Protein AF-0000000075089887 (afdb_homodimer)

Foldseek 3Di:
DPQDWDWFDAQVVLQKIKTKWKWAQWDPQVVVQVCVVVPVDQKAKWQLQQPQAVVLLRVLLNVLSVCVVVVNQPDDDSRLSSQCSSAPDNDSVCSCVHTGDDRDRIIMIMDIDHPVDDCCVVVVVPIRTDTDDSVCSNVNYHPVVNCVGVVPVPDDPVRVVVVVVVVCVVRVSGDDD/DPQDWDWFDAFVVLQKIKTKWKWAQWDPQVVVQVCVVVPVDQKAKWQLQQPQAVVLLRVLLNVLSVCVVVVNQPDDDSRLSSQCSSAPDNDSVCSCVHTGDDRDRIIMIMDIDHPVDDCCVVVVVVTRTDTDDSVCSNVNYHPVVNCVGVVPVPDDPVRVVVVVVVVCVVRVSGDDD

Radius of gyration: 21.96 Å; Cα contacts (8 Å, |Δi|>4): 614; chains: 2; bounding box: 39×71×42 Å

InterPro domains:
  IPR013926 CGI121/TPRKB [PF08617] (23-172)
  IPR013926 CGI121/TPRKB [PTHR15840] (9-174)
  IPR036504 CGI121/TPRKB superfamily [G3DSA:3.30.2380.10] (5-175)
  IPR036504 CGI121/TPRKB superfamily [SSF143870] (16-153)

Secondary structure (DSSP, 8-state):
-----EEEE--GGGT-EEEEEEEES-S-HHHHHHHHHTTSS-SEEE-GGG-S-HHHHHHHHHHHHHHHHTT--SSSSHHHHHHHHH-SSS-HHHHHHHHB-SS-S-EEEEEEE-SS---HHHHHTT--SEEE-GGGGGGT--HHHHHHHHTGGG--HHHHHHHHHHHHHHTTTT---/-----EEEE--GGGT-EEEEEEEES-S-HHHHHHHHHTTSS-SEEE-GGG-S-HHHHHHHHHHHHHHHHTT--SSSSHHHHHHHHH-SSS-HHHHHHHHB-SS-S-EEEEEEE-SS---HHHHHTT--SEEE-GGGGGGT--HHHHHHHHTGGG--HHHHHHHHHHHHHHTTTT---

Nearest PDB structures (foldseek):
  3enp-assembly2_A  TM=8.571E-01  e=1.282E-14  Homo sapiens
  7sza-assembly1_B  TM=8.693E-01  e=6.814E-14  Homo sapiens
  4xah-assembly1_A  TM=7.572E-01  e=7.863E-13  Saccharomyces cerevisiae S288C
  8k20-assembly1_C  TM=8.264E-01  e=2.992E-11  Arabidopsis thaliana
  4ww9-assembly1_B  TM=7.579E-01  e=8.053E-12  Saccharomyces cerevisiae S288C

Solvent-accessible surface area (backbone atoms only — not comparable to full-atom values): 19277 Å² total; per-residue (Å²): 130,83,77,70,57,52,72,46,60,38,44,71,94,65,58,34,34,41,38,39,41,33,34,38,69,35,74,48,35,55,60,52,47,50,34,34,76,70,59,74,40,86,44,32,58,32,40,38,38,72,38,86,46,73,62,58,53,50,53,18,39,38,53,18,53,52,25,54,75,68,73,62,57,88,52,94,43,60,44,55,25,24,34,35,36,66,28,56,61,88,47,60,68,60,20,39,61,69,33,31,61,61,81,50,37,46,37,30,41,38,35,77,30,41,95,88,42,73,64,59,70,70,53,57,73,69,56,53,50,43,73,45,62,62,85,54,44,61,80,50,34,35,66,68,58,38,32,70,69,66,58,60,85,75,63,48,71,68,57,47,51,49,24,37,50,43,24,49,28,74,42,35,78,55,46,87,130,129,84,78,69,56,52,73,47,60,37,44,72,93,65,59,34,32,42,38,37,41,34,35,38,69,34,75,48,35,56,60,53,49,49,35,34,76,70,58,74,40,85,45,31,55,32,40,41,37,73,38,85,46,73,62,58,54,50,54,17,41,38,54,19,54,51,24,53,74,67,74,61,58,89,52,94,42,58,43,56,24,24,34,35,36,67,27,59,62,88,48,60,68,60,19,41,60,70,33,30,61,62,79,50,37,45,37,32,41,38,35,75,29,41,97,87,42,77,64,58,70,69,52,57,73,69,56,52,51,43,73,45,60,61,84,53,44,62,79,49,34,34,67,69,58,37,30,68,68,66,58,61,86,74,63,48,70,69,58,47,51,48,24,37,51,44,23,48,27,73,40,36,78,54,46,86,130

Structure (mmCIF, N/CA/C/O backbone):
data_AF-0000000075089887-model_v1
#
loop_
_entity.id
_entity.type
_entity.pdbx_description
1 polymer 'EKC/KEOPS complex subunit Tprkb-like'
#
loop_
_atom_site.group_PDB
_atom_site.id
_atom_site.type_symbol
_atom_site.label_atom_id
_atom_site.label_alt_id
_atom_site.label_comp_id
_atom_site.label_asym_id
_atom_site.label_entity_id
_atom_site.label_seq_id
_atom_site.pdbx_PDB_ins_code
_atom_site.Cartn_x
_atom_site.Cartn_y
_atom_site.Cartn_z
_atom_site.occupancy
_atom_site.B_iso_or_equiv
_atom_site.auth_seq_id
_atom_site.auth_comp_id
_atom_site.auth_asym_id
_atom_site.auth_atom_id
_atom_site.pdbx_PDB_model_num
ATOM 1 N N . MET A 1 1 ? 7.938 -36.219 -0.203 1 48.53 1 MET A N 1
ATOM 2 C CA . MET A 1 1 ? 7.973 -35.25 0.867 1 48.53 1 MET A CA 1
ATOM 3 C C . MET A 1 1 ? 6.879 -34.188 0.679 1 48.53 1 MET A C 1
ATOM 5 O O . MET A 1 1 ? 6.605 -33.781 -0.446 1 48.53 1 MET A O 1
ATOM 9 N N . THR A 1 2 ? 5.914 -34.062 1.644 1 61.44 2 THR A N 1
ATOM 10 C CA . THR A 1 2 ? 4.758 -33.188 1.525 1 61.44 2 THR A CA 1
ATOM 11 C C . THR A 1 2 ? 5.191 -31.75 1.25 1 61.44 2 THR A C 1
ATOM 13 O O . THR A 1 2 ? 6.055 -31.219 1.944 1 61.44 2 THR A O 1
ATOM 16 N N . PRO A 1 3 ? 4.773 -31.172 0.12 1 74.81 3 PRO A N 1
ATOM 17 C CA . PRO A 1 3 ? 5.172 -29.797 -0.233 1 74.81 3 PRO A CA 1
ATOM 18 C C . PRO A 1 3 ? 4.828 -28.781 0.854 1 74.81 3 PRO A C 1
ATOM 20 O O . PRO A 1 3 ? 3.734 -28.828 1.425 1 74.81 3 PRO A O 1
ATOM 23 N N . GLU A 1 4 ? 5.812 -28.125 1.491 1 89.19 4 GLU A N 1
ATOM 24 C CA . GLU A 1 4 ? 5.531 -27.109 2.5 1 89.19 4 GLU A CA 1
ATOM 25 C C . GLU A 1 4 ? 5.324 -25.734 1.858 1 89.19 4 GLU A C 1
ATOM 27 O O . GLU A 1 4 ? 6.219 -25.219 1.195 1 89.19 4 GLU A O 1
ATOM 32 N N . PRO A 1 5 ? 4.109 -25.203 1.968 1 96.19 5 PRO A N 1
ATOM 33 C CA . PRO A 1 5 ? 3.818 -23.922 1.351 1 96.19 5 PRO A CA 1
ATOM 34 C C . PRO A 1 5 ? 4.305 -22.734 2.193 1 96.19 5 PRO A C 1
ATOM 36 O O . PRO A 1 5 ? 4.602 -22.906 3.379 1 96.19 5 PRO A O 1
ATOM 39 N N . TYR A 1 6 ? 4.652 -21.625 1.568 1 97.31 6 TYR A N 1
ATOM 40 C CA . TYR A 1 6 ? 4.633 -20.344 2.26 1 97.31 6 TYR A CA 1
ATOM 41 C C . TYR A 1 6 ? 3.219 -19.984 2.705 1 97.31 6 TYR A C 1
ATOM 43 O O . TYR A 1 6 ? 2.277 -20.031 1.909 1 97.31 6 TYR A O 1
ATOM 51 N N . ILE A 1 7 ? 3.049 -19.703 3.998 1 97.5 7 ILE A N 1
ATOM 52 C CA . ILE A 1 7 ? 1.724 -19.422 4.551 1 97.5 7 ILE A CA 1
ATOM 53 C C . ILE A 1 7 ? 1.699 -18.047 5.188 1 97.5 7 ILE A C 1
ATOM 55 O O . ILE A 1 7 ? 2.592 -17.688 5.965 1 97.5 7 ILE A O 1
ATOM 59 N N . VAL A 1 8 ? 0.688 -17.281 4.816 1 96.94 8 VAL A N 1
ATOM 60 C CA . VAL A 1 8 ? 0.525 -15.969 5.441 1 96.94 8 VAL A CA 1
ATOM 61 C C . VAL A 1 8 ? -0.958 -15.688 5.664 1 96.94 8 VAL A C 1
ATOM 63 O O . VAL A 1 8 ? -1.79 -15.984 4.801 1 96.94 8 VAL A O 1
ATOM 66 N N . GLU A 1 9 ? -1.3 -15.188 6.863 1 97.06 9 GLU A N 1
ATOM 67 C CA . GLU A 1 9 ? -2.646 -14.688 7.125 1 97.06 9 GLU A CA 1
ATOM 68 C C . GLU A 1 9 ? -2.85 -13.305 6.523 1 97.06 9 GLU A C 1
ATOM 70 O O . GLU A 1 9 ? -2.027 -12.406 6.723 1 97.06 9 GLU A O 1
ATOM 75 N N . LEU A 1 10 ? -3.896 -13.188 5.75 1 97.31 10 LEU A N 1
ATOM 76 C CA . LEU A 1 10 ? -4.195 -11.898 5.141 1 97.31 10 LEU A CA 1
ATOM 77 C C . LEU A 1 10 ? -5.004 -11.023 6.094 1 97.31 10 LEU A C 1
ATOM 79 O O . LEU A 1 10 ? -5.035 -11.281 7.301 1 97.31 10 LEU A O 1
ATOM 83 N N . ASP A 1 11 ? -5.453 -9.875 5.68 1 95.75 11 ASP A N 1
ATOM 84 C CA . ASP A 1 11 ? -6.227 -8.984 6.531 1 95.75 11 ASP A CA 1
ATOM 85 C C . ASP A 1 11 ? -7.301 -9.75 7.301 1 95.75 11 ASP A C 1
ATOM 87 O O . ASP A 1 11 ? -8.078 -10.5 6.707 1 95.75 11 ASP A O 1
ATOM 91 N N . PRO A 1 12 ? -7.352 -9.547 8.586 1 93.19 12 PRO A N 1
ATOM 92 C CA . PRO A 1 12 ? -8.266 -10.32 9.43 1 93.19 12 PRO A CA 1
ATOM 93 C C . PRO A 1 12 ? -9.727 -10.172 9 1 93.19 12 PRO A C 1
ATOM 95 O O . PRO A 1 12 ? -10.523 -11.094 9.195 1 93.19 12 PRO A O 1
ATOM 98 N N . ASP A 1 13 ? -10.086 -9.062 8.43 1 92.19 13 ASP A N 1
ATOM 99 C CA . ASP A 1 13 ? -11.461 -8.828 8 1 92.19 13 ASP A CA 1
ATOM 100 C C . ASP A 1 13 ? -11.898 -9.844 6.949 1 92.19 13 ASP A C 1
ATOM 102 O O . ASP A 1 13 ? -13.094 -10.062 6.746 1 92.19 13 ASP A O 1
ATOM 106 N N . THR A 1 14 ? -10.906 -10.461 6.293 1 95.81 14 THR A N 1
ATOM 107 C CA . THR A 1 14 ? -11.234 -11.336 5.176 1 95.81 14 THR A CA 1
ATOM 108 C C . THR A 1 14 ? -11.266 -12.797 5.621 1 95.81 14 THR A C 1
ATOM 110 O O . THR A 1 14 ? -11.781 -13.656 4.91 1 95.81 14 THR A O 1
ATOM 113 N N . LYS A 1 15 ? -10.656 -13.148 6.797 1 96.38 15 LYS A N 1
ATOM 114 C CA . LYS A 1 15 ? -10.547 -14.516 7.312 1 96.38 15 LYS A CA 1
ATOM 115 C C . LYS A 1 15 ? -9.961 -15.453 6.258 1 96.38 15 LYS A C 1
ATOM 117 O O . LYS A 1 15 ? -10.461 -16.562 6.062 1 96.38 15 LYS A O 1
ATOM 122 N N . THR A 1 16 ? -9.023 -14.961 5.547 1 97.75 16 THR A N 1
ATOM 123 C CA . THR A 1 16 ? -8.422 -15.695 4.441 1 97.75 16 THR A CA 1
ATOM 124 C C . THR A 1 16 ? -6.934 -15.922 4.684 1 97.75 16 THR A C 1
ATOM 126 O O . THR A 1 16 ? -6.234 -15.023 5.156 1 97.75 16 THR A O 1
ATOM 129 N N . THR A 1 17 ? -6.473 -17.078 4.414 1 98.12 17 THR A N 1
ATOM 130 C CA . THR A 1 17 ? -5.059 -17.438 4.453 1 98.12 17 THR A CA 1
ATOM 131 C C . THR A 1 17 ? -4.531 -17.703 3.049 1 98.12 17 THR A C 1
ATOM 133 O O . THR A 1 17 ? -5.203 -18.359 2.24 1 98.12 17 THR A O 1
ATOM 136 N N . LEU A 1 18 ? -3.336 -17.219 2.756 1 98.25 18 LEU A N 1
ATOM 137 C CA . LEU A 1 18 ? -2.688 -17.469 1.473 1 98.25 18 LEU A CA 1
ATOM 138 C C . LEU A 1 18 ? -1.662 -18.594 1.589 1 98.25 18 LEU A C 1
ATOM 140 O O . LEU A 1 18 ? -0.848 -18.609 2.514 1 98.25 18 LEU A O 1
ATOM 144 N N . LYS A 1 19 ? -1.763 -19.516 0.723 1 98.38 19 LYS A N 1
ATOM 145 C CA . LYS A 1 19 ? -0.738 -20.531 0.547 1 98.38 19 LYS A CA 1
ATOM 146 C C . LYS A 1 19 ? -0.076 -20.422 -0.823 1 98.38 19 LYS A C 1
ATOM 148 O O . LYS A 1 19 ? -0.76 -20.328 -1.843 1 98.38 19 LYS A O 1
ATOM 153 N N . ILE A 1 20 ? 1.242 -20.453 -0.855 1 98.62 20 ILE A N 1
ATOM 154 C CA . ILE A 1 20 ? 1.978 -20.375 -2.111 1 98.62 20 ILE A CA 1
ATOM 155 C C . ILE A 1 20 ? 2.883 -21.594 -2.256 1 98.62 20 ILE A C 1
ATOM 157 O O . ILE A 1 20 ? 3.629 -21.938 -1.333 1 98.62 20 ILE A O 1
ATOM 161 N N . TYR A 1 21 ? 2.801 -22.219 -3.365 1 98.5 21 TYR A N 1
ATOM 162 C CA . TYR A 1 21 ? 3.67 -23.344 -3.717 1 98.5 21 TYR A CA 1
ATOM 163 C C . TYR A 1 21 ? 4.523 -23 -4.934 1 98.5 21 TYR A C 1
ATOM 165 O O . TYR A 1 21 ? 4.043 -22.391 -5.891 1 98.5 21 TYR A O 1
ATOM 173 N N . LEU A 1 22 ? 5.805 -23.438 -4.848 1 98.38 22 LEU A N 1
ATOM 174 C CA . LEU A 1 22 ? 6.715 -23.281 -5.98 1 98.38 22 LEU A CA 1
ATOM 175 C C . LEU A 1 22 ? 6.941 -24.625 -6.676 1 98.38 22 LEU A C 1
ATOM 177 O O . LEU A 1 22 ? 7.238 -25.625 -6.02 1 98.38 22 LEU A O 1
ATOM 181 N N . PHE A 1 23 ? 6.738 -24.656 -8.023 1 97.94 23 PHE A N 1
ATOM 182 C CA . PHE A 1 23 ? 6.965 -25.859 -8.82 1 97.94 23 PHE A CA 1
ATOM 183 C C . PHE A 1 23 ? 8.016 -25.594 -9.891 1 97.94 23 PHE A C 1
ATOM 185 O O . PHE A 1 23 ? 8.023 -24.531 -10.523 1 97.94 23 PHE A O 1
ATOM 192 N N . GLU A 1 24 ? 8.836 -26.578 -10.102 1 97.38 24 GLU A N 1
ATOM 193 C CA . GLU A 1 24 ? 9.812 -26.562 -11.18 1 97.38 24 GLU A CA 1
ATOM 194 C C . GLU A 1 24 ? 9.609 -27.734 -12.133 1 97.38 24 GLU A C 1
ATOM 196 O O . GLU A 1 24 ? 8.977 -28.734 -11.766 1 97.38 24 GLU A O 1
ATOM 201 N N . ASN A 1 25 ? 10.039 -27.562 -13.383 1 97.62 25 ASN A N 1
ATOM 202 C CA . ASN A 1 25 ? 9.977 -28.609 -14.398 1 97.62 25 ASN A CA 1
ATOM 203 C C . ASN A 1 25 ? 8.547 -29.094 -14.617 1 97.62 25 ASN A C 1
ATOM 205 O O . ASN A 1 25 ? 8.297 -30.297 -14.656 1 97.62 25 ASN A O 1
ATOM 209 N N . VAL A 1 26 ? 7.68 -28.188 -14.656 1 98.25 26 VAL A N 1
ATOM 210 C CA . VAL A 1 26 ? 6.273 -28.516 -14.883 1 98.25 26 VAL A CA 1
ATOM 211 C C . VAL A 1 26 ? 6.062 -28.938 -16.328 1 98.25 26 VAL A C 1
ATOM 213 O O . VAL A 1 26 ? 6.551 -28.266 -17.25 1 98.25 26 VAL A O 1
ATOM 216 N N . ARG A 1 27 ? 5.312 -29.938 -16.562 1 98.06 27 ARG A N 1
ATOM 217 C CA . ARG A 1 27 ? 5.164 -30.516 -17.891 1 98.06 27 ARG A CA 1
ATOM 218 C C . ARG A 1 27 ? 3.746 -30.328 -18.422 1 98.06 27 ARG A C 1
ATOM 220 O O . ARG A 1 27 ? 3.477 -30.578 -19.609 1 98.06 27 ARG A O 1
ATOM 227 N N . ASN A 1 28 ? 2.836 -29.938 -17.609 1 97.88 28 ASN A N 1
ATOM 228 C CA . ASN A 1 28 ? 1.455 -29.766 -18.062 1 97.88 28 ASN A CA 1
ATOM 229 C C . ASN A 1 28 ? 0.946 -28.359 -17.812 1 97.88 28 ASN A C 1
ATOM 231 O O . ASN A 1 28 ? -0.185 -28.172 -17.359 1 97.88 28 ASN A O 1
ATOM 235 N N . ALA A 1 29 ? 1.711 -27.328 -18.125 1 97.56 29 ALA A N 1
ATOM 236 C CA . ALA A 1 29 ? 1.405 -25.906 -17.906 1 97.56 29 ALA A CA 1
ATOM 237 C C . ALA A 1 29 ? 0.137 -25.5 -18.641 1 97.56 29 ALA A C 1
ATOM 239 O O . ALA A 1 29 ? -0.685 -24.75 -18.109 1 97.56 29 ALA A O 1
ATOM 240 N N . GLU A 1 30 ? -0.059 -25.953 -19.812 1 96.88 30 GLU A N 1
ATOM 241 C CA . GLU A 1 30 ? -1.229 -25.578 -20.609 1 96.88 30 GLU A CA 1
ATOM 242 C C . GLU A 1 30 ? -2.516 -26.078 -19.953 1 96.88 30 GLU A C 1
ATOM 244 O O . GLU A 1 30 ? -3.52 -25.359 -19.922 1 96.88 30 GLU A O 1
ATOM 249 N N . VAL A 1 31 ? -2.457 -27.281 -19.5 1 97.38 31 VAL A N 1
ATOM 250 C CA . VAL A 1 31 ? -3.609 -27.859 -18.797 1 97.38 31 VAL A CA 1
ATOM 251 C C . VAL A 1 31 ? -3.918 -27.031 -17.547 1 97.38 31 VAL A C 1
ATOM 253 O O . VAL A 1 31 ? -5.078 -26.688 -17.297 1 97.38 31 VAL A O 1
ATOM 256 N N . ILE A 1 32 ? -2.912 -26.688 -16.812 1 98.12 32 ILE A N 1
ATOM 257 C CA . ILE A 1 32 ? -3.043 -25.875 -15.602 1 98.12 32 ILE A CA 1
ATOM 258 C C . ILE A 1 32 ? -3.697 -24.547 -15.945 1 98.12 32 ILE A C 1
ATOM 260 O O . ILE A 1 32 ? -4.715 -24.172 -15.352 1 98.12 32 ILE A O 1
ATOM 264 N N . ARG A 1 33 ? -3.109 -23.875 -16.891 1 97.75 33 ARG A N 1
ATOM 265 C CA . ARG A 1 33 ? -3.598 -22.578 -17.328 1 97.75 33 ARG A CA 1
ATOM 266 C C . ARG A 1 33 ? -5.062 -22.641 -17.734 1 97.75 33 ARG A C 1
ATOM 268 O O . ARG A 1 33 ? -5.879 -21.828 -17.312 1 97.75 33 ARG A O 1
ATOM 275 N N . ASN A 1 34 ? -5.457 -23.625 -18.484 1 97.25 34 ASN A N 1
ATOM 276 C CA . ASN A 1 34 ? -6.82 -23.766 -19 1 97.25 34 ASN A CA 1
ATOM 277 C C . ASN A 1 34 ? -7.809 -24.047 -17.859 1 97.25 34 ASN A C 1
ATOM 279 O O . ASN A 1 34 ? -8.914 -23.5 -17.859 1 97.25 34 ASN A O 1
ATOM 283 N N . ASN A 1 35 ? -7.414 -24.859 -16.969 1 97.94 35 ASN A N 1
ATOM 284 C CA . ASN A 1 35 ? -8.281 -25.156 -15.836 1 97.94 35 ASN A CA 1
ATOM 285 C C . ASN A 1 35 ? -8.562 -23.922 -15 1 97.94 35 ASN A C 1
ATOM 287 O O . ASN A 1 35 ? -9.68 -23.734 -14.5 1 97.94 35 ASN A O 1
ATOM 291 N N . ILE A 1 36 ? -7.59 -23.047 -14.898 1 97.75 36 ILE A N 1
ATOM 292 C CA . ILE A 1 36 ? -7.738 -21.844 -14.102 1 97.75 36 ILE A CA 1
ATOM 293 C C . ILE A 1 36 ? -8.625 -20.844 -14.844 1 97.75 36 ILE A C 1
ATOM 295 O O . ILE A 1 36 ? -9.57 -20.297 -14.266 1 97.75 36 ILE A O 1
ATOM 299 N N . ILE A 1 37 ? -8.32 -20.625 -16.078 1 96.5 37 ILE A N 1
ATOM 300 C CA . ILE A 1 37 ? -9.016 -19.641 -16.891 1 96.5 37 ILE A CA 1
ATOM 301 C C . ILE A 1 37 ? -10.492 -20.016 -17.016 1 96.5 37 ILE A C 1
ATOM 303 O O . ILE A 1 37 ? -11.367 -19.156 -17.016 1 96.5 37 ILE A O 1
ATOM 307 N N . GLN A 1 38 ? -10.766 -21.297 -17.031 1 96.75 38 GLN A N 1
ATOM 308 C CA . GLN A 1 38 ? -12.133 -21.797 -17.188 1 96.75 38 GLN A CA 1
ATOM 309 C C . GLN A 1 38 ? -12.852 -21.859 -15.844 1 96.75 38 GLN A C 1
ATOM 311 O O . GLN A 1 38 ? -14.039 -22.188 -15.789 1 96.75 38 GLN A O 1
ATOM 316 N N . GLY A 1 39 ? -12.133 -21.672 -14.844 1 96.31 39 GLY A N 1
ATOM 317 C CA . GLY A 1 39 ? -12.75 -21.609 -13.531 1 96.31 39 GLY A CA 1
ATOM 318 C C . GLY A 1 39 ? -12.867 -22.969 -12.859 1 96.31 39 GLY A C 1
ATOM 319 O O . GLY A 1 39 ? -13.508 -23.109 -11.82 1 96.31 39 GLY A O 1
ATOM 320 N N . VAL A 1 40 ? -12.273 -23.953 -13.43 1 97.06 40 VAL A N 1
ATOM 321 C CA . VAL A 1 40 ? -12.273 -25.297 -12.859 1 97.06 40 VAL A CA 1
ATOM 322 C C . VAL A 1 40 ? -11.422 -25.312 -11.586 1 97.06 40 VAL A C 1
ATOM 324 O O . VAL A 1 40 ? -11.82 -25.891 -10.57 1 97.06 40 VAL A O 1
ATOM 327 N N . TRP A 1 41 ? -10.297 -24.734 -11.656 1 97.88 41 TRP A N 1
ATOM 328 C CA . TRP A 1 41 ? -9.406 -24.609 -10.5 1 97.88 41 TRP A CA 1
ATOM 329 C C . TRP A 1 41 ? -9.516 -23.219 -9.875 1 97.88 41 TRP A C 1
ATOM 331 O O . T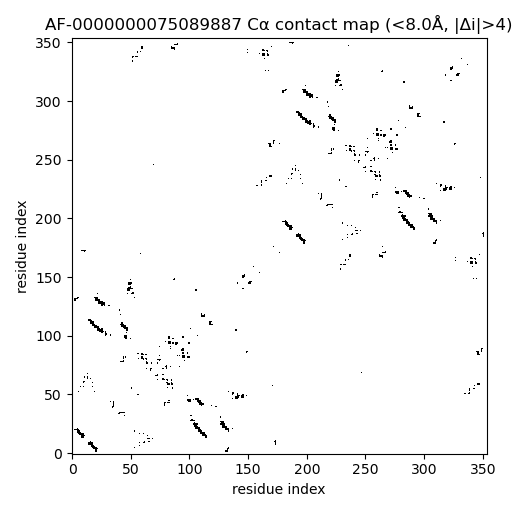RP A 1 41 ? -9.43 -22.203 -10.578 1 97.88 41 TRP A O 1
ATOM 341 N N . LYS A 1 42 ? -9.688 -23.234 -8.602 1 97.19 42 LYS A N 1
ATOM 342 C CA . LYS A 1 42 ? -9.766 -21.984 -7.832 1 97.19 42 LYS A CA 1
ATOM 343 C C . LYS A 1 42 ? -8.406 -21.625 -7.234 1 97.19 42 LYS A C 1
ATOM 345 O O . LYS A 1 42 ? -8.172 -21.828 -6.043 1 97.19 42 LYS A O 1
ATOM 350 N N . CYS A 1 43 ? -7.574 -21.125 -8.078 1 98.38 43 CYS A N 1
ATOM 351 C CA . CYS A 1 43 ? -6.242 -20.672 -7.695 1 98.38 43 CYS A CA 1
ATOM 352 C C . CYS A 1 43 ? -5.637 -19.781 -8.766 1 98.38 43 CYS A C 1
ATOM 354 O O . CYS A 1 43 ? -6.25 -19.547 -9.812 1 98.38 43 CYS A O 1
ATOM 356 N N . SER A 1 44 ? -4.516 -19.172 -8.453 1 98.5 44 SER A N 1
ATOM 357 C CA . SER A 1 44 ? -3.744 -18.391 -9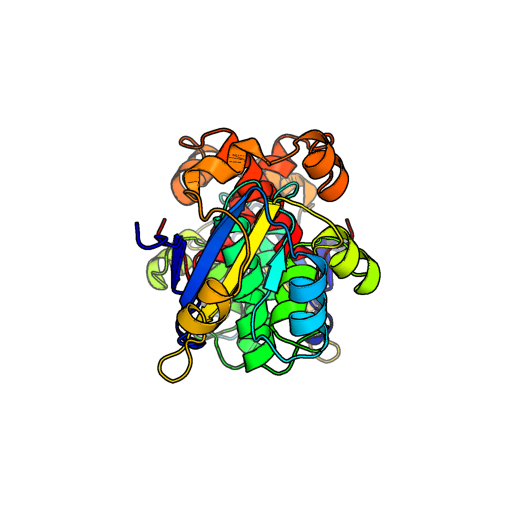.422 1 98.5 44 SER A CA 1
ATOM 358 C C . SER A 1 44 ? -2.422 -19.078 -9.75 1 98.5 44 SER A C 1
ATOM 360 O O . SER A 1 44 ? -1.817 -19.719 -8.891 1 98.5 44 SER A O 1
ATOM 362 N N . ALA A 1 45 ? -2.012 -19.016 -10.945 1 98.62 45 ALA A N 1
ATOM 363 C CA . ALA A 1 45 ? -0.67 -19.422 -11.367 1 98.62 45 ALA A CA 1
ATOM 364 C C . ALA A 1 45 ? 0.129 -18.203 -11.852 1 98.62 45 ALA A C 1
ATOM 366 O O . ALA A 1 45 ? -0.327 -17.469 -12.719 1 98.62 45 ALA A O 1
ATOM 367 N N . ILE A 1 46 ? 1.347 -18.047 -11.289 1 98.75 46 ILE A N 1
ATOM 368 C CA . ILE A 1 46 ? 2.131 -16.828 -11.523 1 98.75 46 ILE A CA 1
ATOM 369 C C . ILE A 1 46 ? 3.529 -17.203 -12.008 1 98.75 46 ILE A C 1
ATOM 371 O O . ILE A 1 46 ? 4.137 -18.156 -11.5 1 98.75 46 ILE A O 1
ATOM 375 N N . LYS A 1 47 ? 4.027 -16.469 -12.977 1 97.81 47 LYS A N 1
ATOM 376 C CA . LYS A 1 47 ? 5.422 -16.594 -13.375 1 97.81 47 LYS A CA 1
ATOM 377 C C . LYS A 1 47 ? 6.359 -16.125 -12.273 1 97.81 47 LYS A C 1
ATOM 379 O O . LYS A 1 47 ? 6.23 -15.008 -11.773 1 97.81 47 LYS A O 1
ATOM 384 N N . PRO A 1 48 ? 7.301 -16.984 -11.922 1 98.06 48 PRO A N 1
ATOM 385 C CA . PRO A 1 48 ? 8.188 -16.594 -10.82 1 98.06 48 PRO A CA 1
ATOM 386 C C . PRO A 1 48 ? 9.18 -15.5 -11.234 1 98.06 48 PRO A C 1
ATOM 388 O O . PRO A 1 48 ? 9.75 -14.82 -10.375 1 98.06 48 PRO A O 1
ATOM 391 N N . GLU A 1 49 ? 9.43 -15.281 -12.453 1 97.06 49 GLU A N 1
ATOM 392 C CA . GLU A 1 49 ? 10.5 -14.43 -12.945 1 97.06 49 GLU A CA 1
ATOM 393 C C . GLU A 1 49 ? 10.312 -12.984 -12.492 1 97.06 49 GLU A C 1
ATOM 395 O O . GLU A 1 49 ? 11.281 -12.227 -12.398 1 97.06 49 GLU A O 1
ATOM 400 N N . LEU A 1 50 ? 9.07 -12.586 -12.133 1 96.75 50 LEU A N 1
ATOM 401 C CA . LEU A 1 50 ? 8.805 -11.203 -11.766 1 96.75 50 LEU A CA 1
ATOM 402 C C . LEU A 1 50 ? 8.492 -11.086 -10.273 1 96.75 50 LEU A C 1
ATOM 404 O O . LEU A 1 50 ? 7.957 -10.078 -9.82 1 96.75 50 LEU A O 1
ATOM 408 N N . ILE A 1 51 ? 8.766 -12.117 -9.555 1 98.56 51 ILE A N 1
ATOM 409 C CA . ILE A 1 51 ? 8.508 -12.133 -8.117 1 98.56 51 ILE A CA 1
ATOM 410 C C . ILE A 1 51 ? 9.836 -12.172 -7.359 1 98.56 51 ILE A C 1
ATOM 412 O O . ILE A 1 51 ? 10.602 -13.125 -7.488 1 98.56 51 ILE A O 1
ATOM 416 N N . ILE A 1 52 ? 10.102 -11.164 -6.566 1 97.88 52 ILE A N 1
ATOM 417 C CA . ILE A 1 52 ? 11.383 -11.078 -5.867 1 97.88 52 ILE A CA 1
ATOM 418 C C . ILE A 1 52 ? 11.258 -11.727 -4.492 1 97.88 52 ILE A C 1
ATOM 420 O O . ILE A 1 52 ? 12.258 -12.203 -3.934 1 97.88 52 ILE A O 1
ATOM 424 N N . ASP A 1 53 ? 10.062 -11.789 -3.904 1 97.56 53 ASP A N 1
ATOM 425 C CA . ASP A 1 53 ? 9.75 -12.312 -2.58 1 97.56 53 ASP A CA 1
ATOM 426 C C . ASP A 1 53 ? 8.297 -12.766 -2.494 1 97.56 53 ASP A C 1
ATOM 428 O O . ASP A 1 53 ? 7.406 -12.109 -3.041 1 97.56 53 ASP A O 1
ATOM 432 N N . PRO A 1 54 ? 7.984 -13.891 -1.821 1 97.69 54 PRO A N 1
ATOM 433 C CA . PRO A 1 54 ? 6.586 -14.305 -1.688 1 97.69 54 PRO A CA 1
ATOM 434 C C . PRO A 1 54 ? 5.707 -13.234 -1.049 1 97.69 54 PRO A C 1
ATOM 436 O O . PRO A 1 54 ? 4.508 -13.172 -1.324 1 97.69 54 PRO A O 1
ATOM 439 N N . PHE A 1 55 ? 6.301 -12.375 -0.289 1 97.44 55 PHE A N 1
ATOM 440 C CA . PHE A 1 55 ? 5.562 -11.281 0.336 1 97.44 55 PHE A CA 1
ATOM 441 C C . PHE A 1 55 ? 4.949 -10.367 -0.72 1 97.44 55 PHE A C 1
ATOM 443 O O . PHE A 1 55 ? 3.857 -9.828 -0.521 1 97.44 55 PHE A O 1
ATOM 450 N N . GLN A 1 56 ? 5.648 -10.18 -1.779 1 98.25 56 GLN A N 1
ATOM 451 C CA . GLN A 1 56 ? 5.129 -9.422 -2.912 1 98.25 56 GLN A CA 1
ATOM 452 C C . GLN A 1 56 ? 3.77 -9.953 -3.355 1 98.25 56 GLN A C 1
ATOM 454 O O . GLN A 1 56 ? 2.828 -9.188 -3.559 1 98.25 56 GLN A O 1
ATOM 459 N N . VAL A 1 57 ? 3.631 -11.258 -3.432 1 98.69 57 VAL A N 1
ATOM 460 C CA . VAL A 1 57 ? 2.398 -11.922 -3.83 1 98.69 57 VAL A CA 1
ATOM 461 C C . VAL A 1 57 ? 1.352 -11.781 -2.729 1 98.69 57 VAL A C 1
ATOM 463 O O . VAL A 1 57 ? 0.168 -11.578 -3.01 1 98.69 57 VAL A O 1
ATOM 466 N N . ALA A 1 58 ? 1.793 -11.891 -1.513 1 98.5 58 ALA A N 1
ATOM 467 C CA . ALA A 1 58 ? 0.882 -11.758 -0.378 1 98.5 58 ALA A CA 1
ATOM 468 C C . ALA A 1 58 ? 0.183 -10.406 -0.39 1 98.5 58 ALA A C 1
ATOM 470 O O . ALA A 1 58 ? -1.019 -10.312 -0.127 1 98.5 58 ALA A O 1
ATOM 471 N N . VAL A 1 59 ? 0.925 -9.398 -0.695 1 98.25 59 VAL A N 1
ATOM 472 C CA . VAL A 1 59 ? 0.366 -8.047 -0.73 1 98.25 59 VAL A CA 1
ATOM 473 C C . VAL A 1 59 ? -0.688 -7.953 -1.831 1 98.25 59 VAL A C 1
ATOM 475 O O . VAL A 1 59 ? -1.78 -7.426 -1.61 1 98.25 59 VAL A O 1
ATOM 478 N N . ALA A 1 60 ? -0.357 -8.461 -3.014 1 98.69 60 ALA A N 1
ATOM 479 C CA . ALA A 1 60 ? -1.301 -8.477 -4.129 1 98.69 60 ALA A CA 1
ATOM 480 C C . ALA A 1 60 ? -2.557 -9.266 -3.775 1 98.69 60 ALA A C 1
ATOM 482 O O . ALA A 1 60 ? -3.674 -8.844 -4.086 1 98.69 60 ALA A O 1
ATOM 483 N N . ALA A 1 61 ? -2.373 -10.383 -3.105 1 98.69 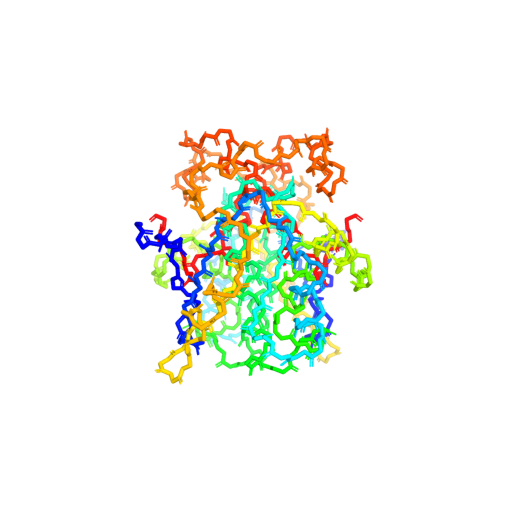61 ALA A N 1
ATOM 484 C CA . ALA A 1 61 ? -3.488 -11.234 -2.701 1 98.69 61 ALA A CA 1
ATOM 485 C C . ALA A 1 61 ? -4.359 -10.539 -1.658 1 98.69 61 ALA A C 1
ATOM 487 O O . ALA A 1 61 ? -5.586 -10.617 -1.71 1 98.69 61 ALA A O 1
ATOM 488 N N . ASN A 1 62 ? -3.727 -9.891 -0.739 1 98.12 62 ASN A N 1
ATOM 489 C CA . ASN A 1 62 ? -4.469 -9.172 0.289 1 98.12 62 ASN A CA 1
ATOM 490 C C . ASN A 1 62 ? -5.375 -8.102 -0.32 1 98.12 62 ASN A C 1
ATOM 492 O O . ASN A 1 62 ? -6.543 -7.992 0.054 1 98.12 62 ASN A O 1
ATOM 496 N N . LYS A 1 63 ? -4.809 -7.363 -1.217 1 97.25 63 LYS A N 1
ATOM 497 C CA . LYS A 1 63 ? -5.625 -6.367 -1.902 1 97.25 63 LYS A CA 1
ATOM 498 C C . LYS A 1 63 ? -6.766 -7.023 -2.672 1 97.25 63 LYS A C 1
ATOM 500 O O . LYS A 1 63 ? -7.883 -6.504 -2.701 1 97.25 63 LYS A O 1
ATOM 505 N N . ALA A 1 64 ? -6.531 -8.148 -3.279 1 98.44 64 ALA A N 1
ATOM 506 C CA . ALA A 1 64 ? -7.535 -8.852 -4.07 1 98.44 64 ALA A CA 1
ATOM 507 C C . ALA A 1 64 ? -8.711 -9.297 -3.203 1 98.44 64 ALA A C 1
ATOM 509 O O . ALA A 1 64 ? -9.867 -9.07 -3.553 1 98.44 64 ALA A O 1
ATOM 510 N N . VAL A 1 65 ? -8.477 -9.883 -2.074 1 98.19 65 VAL A N 1
ATOM 511 C CA . VAL A 1 65 ? -9.547 -10.406 -1.231 1 98.19 65 VAL A CA 1
ATOM 512 C C . VAL A 1 65 ? -10.336 -9.25 -0.622 1 98.19 65 VAL A C 1
ATOM 514 O O . VAL A 1 65 ? -11.547 -9.352 -0.417 1 98.19 65 VAL A O 1
ATOM 517 N N . LEU A 1 66 ? -9.68 -8.156 -0.302 1 96.75 66 LEU A N 1
ATOM 518 C CA . LEU A 1 66 ? -10.383 -6.98 0.189 1 96.75 66 LEU A CA 1
ATOM 519 C C . LEU A 1 66 ? -11.289 -6.395 -0.893 1 96.75 66 LEU A C 1
ATOM 521 O O . LEU A 1 66 ? -12.422 -6.012 -0.617 1 96.75 66 LEU A O 1
ATOM 525 N N . SER A 1 67 ? -10.742 -6.301 -2.123 1 97.06 67 SER A N 1
ATOM 526 C CA . SER A 1 67 ? -11.547 -5.82 -3.238 1 97.06 67 SER A CA 1
ATOM 527 C C . SER A 1 67 ? -12.773 -6.703 -3.449 1 97.06 67 SER A C 1
ATOM 529 O O . SER A 1 67 ? -13.859 -6.203 -3.76 1 97.06 67 SER A O 1
ATOM 531 N N . GLU A 1 68 ? -12.562 -7.973 -3.309 1 97.56 68 GLU A N 1
ATOM 532 C CA . GLU A 1 68 ? -13.688 -8.898 -3.422 1 97.56 68 GLU A CA 1
ATOM 533 C C . GLU A 1 68 ? -14.727 -8.641 -2.336 1 97.56 68 GLU A C 1
ATOM 535 O O . GLU A 1 68 ? -15.922 -8.555 -2.621 1 97.56 68 GLU A O 1
ATOM 540 N N . LYS A 1 69 ? -14.281 -8.484 -1.145 1 96.38 69 LYS A N 1
ATOM 541 C CA . LYS A 1 69 ? -15.156 -8.25 -0.001 1 96.38 69 LYS A CA 1
ATOM 542 C C . LYS A 1 69 ? -15.984 -6.98 -0.187 1 96.38 69 LYS A C 1
ATOM 544 O O . LYS A 1 69 ? -17.156 -6.93 0.197 1 96.38 69 LYS A O 1
ATOM 549 N N . HIS A 1 70 ? -15.422 -6 -0.804 1 95.25 70 HIS A N 1
ATOM 550 C CA . HIS A 1 70 ? -16.062 -4.699 -0.916 1 95.25 70 HIS A CA 1
ATOM 551 C C . HIS A 1 70 ? -16.672 -4.504 -2.301 1 95.25 70 HIS A C 1
ATOM 553 O O . HIS A 1 70 ? -17.125 -3.406 -2.633 1 95.25 70 HIS A O 1
ATOM 559 N N . ASN A 1 71 ? -16.656 -5.48 -3.146 1 95.69 71 ASN A N 1
ATOM 560 C CA . ASN A 1 71 ? -17.25 -5.477 -4.484 1 95.69 71 ASN A CA 1
ATOM 561 C C . ASN A 1 71 ? -16.641 -4.383 -5.355 1 95.69 71 ASN A C 1
ATOM 563 O O . ASN A 1 71 ? -17.359 -3.627 -6.008 1 95.69 71 ASN A O 1
ATOM 567 N N . THR A 1 72 ? -15.25 -4.324 -5.266 1 95.31 72 THR A N 1
ATOM 568 C CA . THR A 1 72 ? -14.562 -3.291 -6.027 1 95.31 72 THR A CA 1
ATOM 569 C C . THR A 1 72 ? -13.508 -3.908 -6.941 1 95.31 72 THR A C 1
ATOM 571 O O . THR A 1 72 ? -12.562 -3.232 -7.355 1 95.31 72 THR A O 1
ATOM 574 N N . MET A 1 73 ? -13.586 -5.172 -7.223 1 97.31 73 MET A N 1
ATOM 575 C CA . MET A 1 73 ? -12.617 -5.832 -8.094 1 97.31 73 MET A CA 1
ATOM 576 C C . MET A 1 73 ? -12.656 -5.234 -9.5 1 97.31 73 MET A C 1
ATOM 578 O O . MET A 1 73 ? -13.727 -4.883 -10 1 97.31 73 MET A O 1
ATOM 582 N N . VAL A 1 74 ? -11.531 -5.254 -10.094 1 97.12 74 VAL A N 1
ATOM 583 C CA . VAL A 1 74 ? -11.398 -4.762 -11.461 1 97.12 74 VAL A CA 1
ATOM 584 C C . VAL A 1 74 ? -11.523 -5.926 -12.438 1 97.12 74 VAL A C 1
ATOM 586 O O . VAL A 1 74 ? -12.117 -5.777 -13.508 1 97.12 74 VAL A O 1
ATOM 589 N N . THR A 1 75 ? -10.977 -7.094 -12.062 1 98 75 THR A N 1
ATOM 590 C CA . THR A 1 75 ? -11.008 -8.266 -12.93 1 98 75 THR A CA 1
ATOM 591 C C . THR A 1 75 ? -12.164 -9.188 -12.555 1 98 75 THR A C 1
ATOM 593 O O . THR A 1 75 ? -12.945 -8.875 -11.664 1 98 75 THR A O 1
ATOM 596 N N . ARG A 1 76 ? -12.289 -10.32 -13.227 1 96.94 76 ARG A N 1
ATOM 597 C CA . ARG A 1 76 ? -13.469 -11.172 -13.148 1 96.94 76 ARG A CA 1
ATOM 598 C C . ARG A 1 76 ? -13.445 -12.031 -11.883 1 96.94 76 ARG A C 1
ATOM 600 O O . ARG A 1 76 ? -14.484 -12.32 -11.305 1 96.94 76 ARG A O 1
ATOM 607 N N . THR A 1 77 ? -12.312 -12.445 -11.492 1 97.88 77 THR A N 1
ATOM 608 C CA . THR A 1 77 ? -12.203 -13.32 -10.336 1 97.88 77 THR A CA 1
ATOM 609 C C . THR A 1 77 ? -11.133 -12.812 -9.375 1 97.88 77 THR A C 1
ATOM 611 O O . THR A 1 77 ? -10.25 -12.039 -9.766 1 97.88 77 THR A O 1
ATOM 614 N N . VAL A 1 78 ? -11.188 -13.234 -8.125 1 98.44 78 VAL A N 1
ATOM 615 C CA . VAL A 1 78 ? -10.203 -12.836 -7.113 1 98.44 78 VAL A CA 1
ATOM 616 C C . VAL A 1 78 ? -8.82 -13.336 -7.52 1 98.44 78 VAL A C 1
ATOM 618 O O . VAL A 1 78 ? -7.809 -12.695 -7.219 1 98.44 78 VAL A O 1
ATOM 621 N N . PHE A 1 79 ? -8.719 -14.391 -8.297 1 98.62 79 PHE A N 1
ATOM 622 C CA . PHE A 1 79 ? -7.457 -14.984 -8.711 1 98.62 79 PHE A CA 1
ATOM 623 C C . PHE A 1 79 ? -6.801 -14.156 -9.805 1 98.62 79 PHE A C 1
ATOM 625 O O . PHE A 1 79 ? -5.59 -13.938 -9.781 1 98.62 79 PHE A O 1
ATOM 632 N N . SER A 1 80 ? -7.609 -13.742 -10.773 1 98.5 80 SER A N 1
ATOM 633 C CA . SER A 1 80 ? -7.07 -12.836 -11.789 1 98.5 80 SER A CA 1
ATOM 634 C C . SER A 1 80 ? -6.738 -11.477 -11.188 1 98.5 80 SER A C 1
ATOM 636 O O . SER A 1 80 ? -5.828 -10.789 -11.656 1 98.5 80 SER A O 1
ATOM 638 N N . GLU A 1 81 ? -7.457 -11.086 -10.117 1 98.75 81 GLU A N 1
ATOM 639 C CA . GLU A 1 81 ? -7.199 -9.828 -9.422 1 98.75 81 GLU A CA 1
ATOM 640 C C . GLU A 1 81 ? -5.805 -9.812 -8.805 1 98.75 81 GLU A C 1
ATOM 642 O O . GLU A 1 81 ? -5.148 -8.766 -8.766 1 98.75 81 GLU A O 1
ATOM 647 N N . ILE A 1 82 ? -5.375 -10.977 -8.359 1 98.88 82 ILE A N 1
ATOM 648 C CA . ILE A 1 82 ? -4.031 -11.086 -7.805 1 98.88 82 ILE A CA 1
ATOM 649 C C . ILE A 1 82 ? -2.998 -10.703 -8.859 1 98.88 82 ILE A C 1
ATOM 651 O O . ILE A 1 82 ? -2.094 -9.914 -8.602 1 98.88 82 ILE A O 1
ATOM 655 N N . LEU A 1 83 ? -3.18 -11.266 -10.055 1 98.75 83 LEU A N 1
ATOM 656 C CA . LEU A 1 83 ? -2.26 -10.953 -11.148 1 98.75 83 LEU A CA 1
ATOM 657 C C . LEU A 1 83 ? -2.312 -9.469 -11.5 1 98.75 83 LEU A C 1
ATOM 659 O O . LEU A 1 83 ? -1.273 -8.836 -11.688 1 98.75 83 LEU A O 1
ATOM 663 N N . TYR A 1 84 ? -3.488 -8.953 -11.555 1 98.69 84 TYR A N 1
ATOM 664 C CA . TYR A 1 84 ? -3.689 -7.543 -11.859 1 98.69 84 TYR A CA 1
ATOM 665 C C . TYR A 1 84 ? -2.988 -6.656 -10.836 1 98.69 84 TYR A C 1
ATOM 667 O O . TYR A 1 84 ? -2.363 -5.656 -11.195 1 98.69 84 TYR A O 1
ATOM 675 N N . ASN A 1 85 ? -3.051 -7.051 -9.586 1 98.38 85 ASN A N 1
ATOM 676 C CA . ASN A 1 85 ? -2.494 -6.258 -8.5 1 98.38 85 ASN A CA 1
ATOM 677 C C . ASN A 1 85 ? -0.97 -6.316 -8.484 1 98.38 85 ASN A C 1
ATOM 679 O O . ASN A 1 85 ? -0.315 -5.441 -7.91 1 98.38 85 ASN A O 1
ATOM 683 N N . LEU A 1 86 ? -0.421 -7.324 -9.086 1 98.62 86 LEU A N 1
ATOM 684 C CA . LEU A 1 86 ? 1.03 -7.461 -9.141 1 98.62 86 LEU A CA 1
ATOM 685 C C . LEU A 1 86 ? 1.629 -6.465 -10.133 1 98.62 86 LEU A C 1
ATOM 687 O O . LEU A 1 86 ? 2.826 -6.172 -10.078 1 98.62 86 LEU A O 1
ATOM 691 N N . SER A 1 87 ? 0.836 -6.02 -11.023 1 97.44 87 SER A N 1
ATOM 692 C CA . SER A 1 87 ? 1.293 -5.125 -12.086 1 97.44 87 SER A CA 1
ATOM 693 C C . SER A 1 87 ? 1.153 -3.664 -11.672 1 97.44 87 SER A C 1
ATOM 695 O O . SER A 1 87 ? 0.315 -3.326 -10.836 1 97.44 87 SER A O 1
ATOM 697 N N . ILE A 1 88 ? 1.939 -2.779 -12.242 1 95.88 88 ILE A N 1
ATOM 698 C CA . ILE A 1 88 ? 1.797 -1.354 -11.961 1 95.88 88 ILE A CA 1
ATOM 699 C C . ILE A 1 88 ? 1.018 -0.683 -13.086 1 95.88 88 ILE A C 1
ATOM 701 O O . ILE A 1 88 ? 0.663 0.495 -12.992 1 95.88 88 ILE A O 1
ATOM 705 N N . THR A 1 89 ? 0.784 -1.423 -14.148 1 94.38 89 THR A N 1
ATOM 706 C CA . THR A 1 89 ? -0.06 -0.914 -15.227 1 94.38 89 THR A CA 1
ATOM 707 C C . THR A 1 89 ? -1.536 -1.09 -14.883 1 94.38 89 THR A C 1
ATOM 709 O O . THR A 1 89 ? -1.901 -1.995 -14.133 1 94.38 89 THR A O 1
ATOM 712 N N . LYS A 1 90 ? -2.4 -0.305 -15.469 1 94.38 90 LYS A N 1
ATOM 713 C CA . LYS A 1 90 ? -3.844 -0.413 -15.273 1 94.38 90 LYS A CA 1
ATOM 714 C C . LYS A 1 90 ? -4.488 -1.221 -16.406 1 94.38 90 LYS A C 1
ATOM 716 O O . LYS A 1 90 ? -5.699 -1.438 -16.406 1 94.38 90 LYS A O 1
ATOM 721 N N . ASN A 1 91 ? -3.658 -1.664 -17.281 1 96.25 91 ASN A N 1
ATOM 722 C CA . ASN A 1 91 ? -4.145 -2.512 -18.359 1 96.25 91 ASN A CA 1
ATOM 723 C C . ASN A 1 91 ? -4.316 -3.959 -17.906 1 96.25 91 ASN A C 1
ATOM 725 O O . ASN A 1 91 ? -3.334 -4.656 -17.656 1 96.25 91 ASN A O 1
ATOM 729 N N . ILE A 1 92 ? -5.578 -4.395 -17.875 1 97.44 92 ILE A N 1
ATOM 730 C CA . ILE A 1 92 ? -5.922 -5.711 -17.344 1 97.44 92 ILE A CA 1
ATOM 731 C C . ILE A 1 92 ? -5.23 -6.793 -18.172 1 97.44 92 ILE A C 1
ATOM 733 O O . ILE A 1 92 ? -4.527 -7.645 -17.625 1 97.44 92 ILE A O 1
ATOM 737 N N . THR A 1 93 ? -5.352 -6.66 -19.516 1 97.56 93 THR A N 1
ATOM 738 C CA . THR A 1 93 ? -4.828 -7.684 -20.422 1 97.56 93 THR A CA 1
ATOM 739 C C . THR A 1 93 ? -3.314 -7.801 -20.281 1 97.56 93 THR A C 1
ATOM 741 O O . THR A 1 93 ? -2.779 -8.906 -20.172 1 97.56 93 THR A O 1
ATOM 744 N N . GLN A 1 94 ? -2.668 -6.676 -20.219 1 97.38 94 GLN A N 1
ATOM 745 C CA . GLN A 1 94 ? -1.215 -6.664 -20.078 1 97.38 94 GLN A CA 1
ATOM 746 C C . GLN A 1 94 ? -0.789 -7.273 -18.734 1 97.38 94 GLN A C 1
ATOM 748 O O . GLN A 1 94 ? 0.183 -8.031 -18.672 1 97.38 94 GLN A O 1
ATOM 753 N N . SER A 1 95 ? -1.483 -6.973 -17.719 1 97.88 95 SER A N 1
ATOM 754 C CA . SER A 1 95 ? -1.169 -7.496 -16.391 1 97.88 95 SER A CA 1
ATOM 755 C C . SER A 1 95 ? -1.298 -9.016 -16.344 1 97.88 95 SER A C 1
ATOM 757 O O . SER A 1 95 ? -0.394 -9.711 -15.875 1 97.88 95 SER A O 1
ATOM 759 N N . LEU A 1 96 ? -2.395 -9.531 -16.875 1 97.88 96 LEU A N 1
ATOM 760 C CA . LEU A 1 96 ? -2.664 -10.969 -16.828 1 97.88 96 LEU A CA 1
ATOM 761 C C . LEU A 1 96 ? -1.669 -11.734 -17.688 1 97.88 96 LEU A C 1
ATOM 763 O O . LEU A 1 96 ? -1.186 -12.797 -17.297 1 97.88 96 LEU A O 1
ATOM 767 N N . THR A 1 97 ? -1.332 -11.172 -18.797 1 96.69 97 THR A N 1
ATOM 768 C CA . THR A 1 97 ? -0.402 -11.82 -19.719 1 96.69 97 THR A CA 1
ATOM 769 C C . THR A 1 97 ? 1.013 -11.82 -19.141 1 96.69 97 THR A C 1
ATOM 771 O O . THR A 1 97 ? 1.741 -12.805 -19.266 1 96.69 97 THR A O 1
ATOM 774 N N . ARG A 1 98 ? 1.393 -10.773 -18.547 1 97.06 98 ARG A N 1
ATOM 775 C CA . ARG A 1 98 ? 2.756 -10.602 -18.047 1 97.06 98 ARG A CA 1
ATOM 776 C C . ARG A 1 98 ? 3.008 -11.484 -16.828 1 97.06 98 ARG A C 1
ATOM 778 O O . ARG A 1 98 ? 4.086 -12.062 -16.688 1 97.06 98 ARG A O 1
ATOM 785 N N . PHE A 1 99 ? 2.059 -11.586 -16 1 98.38 99 PHE A N 1
ATOM 786 C CA . PHE A 1 99 ? 2.297 -12.273 -14.734 1 98.38 99 PHE A CA 1
ATOM 787 C C . PHE A 1 99 ? 1.75 -13.695 -14.773 1 98.38 99 PHE A C 1
ATOM 789 O O . PHE A 1 99 ? 2.158 -14.539 -13.977 1 98.38 99 PHE A O 1
ATOM 796 N N . GLY A 1 100 ? 0.804 -13.93 -15.586 1 98.06 100 GLY A N 1
ATOM 797 C CA . GLY A 1 100 ? 0.252 -15.266 -15.727 1 98.06 100 GLY A CA 1
ATOM 798 C C . GLY A 1 100 ? 1.153 -16.203 -16.516 1 98.06 100 GLY A C 1
ATOM 799 O O . GLY A 1 100 ? 2.084 -15.766 -17.188 1 98.06 100 GLY A O 1
ATOM 800 N N . ILE A 1 101 ? 0.784 -17.484 -16.469 1 97.31 101 ILE A N 1
ATOM 801 C CA . ILE A 1 101 ? 1.621 -18.484 -17.125 1 97.31 101 ILE A CA 1
ATOM 802 C C . ILE A 1 101 ? 1.112 -18.734 -18.547 1 97.31 101 ILE A C 1
ATOM 804 O O . ILE A 1 101 ? -0.07 -18.547 -18.828 1 97.31 101 ILE A O 1
ATOM 808 N N . GLU A 1 102 ? 1.963 -19.047 -19.344 1 93 102 GLU A N 1
ATOM 809 C CA . GLU A 1 102 ? 1.652 -19.5 -20.703 1 93 102 GLU A CA 1
ATOM 810 C C . GLU A 1 102 ? 2.184 -20.922 -20.938 1 93 102 GLU A C 1
ATOM 812 O O . GLU A 1 102 ? 1.437 -21.891 -20.828 1 93 102 GLU A O 1
ATOM 817 N N . LYS A 1 103 ? 3.508 -21.094 -21.219 1 91.38 103 LYS A N 1
ATOM 818 C CA . LYS A 1 103 ? 4.176 -22.391 -21.375 1 91.38 103 LYS A CA 1
ATOM 819 C C . LYS A 1 103 ? 5.324 -22.531 -20.375 1 91.38 103 LYS A C 1
ATOM 821 O O . LYS A 1 103 ? 6.242 -23.328 -20.594 1 91.38 103 LYS A O 1
ATOM 826 N N . ASP A 1 104 ? 5.289 -21.812 -19.375 1 92.69 104 ASP A N 1
ATOM 827 C CA . ASP A 1 104 ? 6.352 -21.734 -18.375 1 92.69 104 ASP A CA 1
ATOM 828 C C . ASP A 1 104 ? 6.562 -23.094 -17.703 1 92.69 104 ASP A C 1
ATOM 830 O O . ASP A 1 104 ? 5.598 -23.797 -17.406 1 92.69 104 ASP A O 1
ATOM 834 N N . THR A 1 105 ? 7.762 -23.406 -17.453 1 94.5 105 THR A N 1
ATOM 835 C CA . THR A 1 105 ? 8.102 -24.672 -16.812 1 94.5 105 THR A CA 1
ATOM 836 C C . THR A 1 105 ? 8.227 -24.484 -15.297 1 94.5 105 THR A C 1
ATOM 838 O O . THR A 1 105 ? 8.312 -25.453 -14.547 1 94.5 105 THR A O 1
ATOM 841 N N . ASN A 1 106 ? 8.344 -23.25 -14.836 1 97.56 106 ASN A N 1
ATOM 842 C CA . ASN A 1 106 ? 8.297 -22.922 -13.414 1 97.56 106 ASN A CA 1
ATOM 843 C C . ASN A 1 106 ? 7.102 -22.016 -13.094 1 97.56 106 ASN A C 1
ATOM 845 O O . ASN A 1 106 ? 6.77 -21.125 -13.859 1 97.56 106 ASN A O 1
ATOM 849 N N . LEU A 1 107 ? 6.488 -22.344 -11.977 1 97.81 107 LEU A N 1
ATOM 850 C CA . LEU A 1 107 ? 5.336 -21.516 -11.656 1 97.81 107 LEU A CA 1
ATOM 851 C C . LEU A 1 107 ? 5.098 -21.469 -10.148 1 97.81 107 LEU A C 1
ATOM 853 O O . LEU A 1 107 ? 5.586 -22.328 -9.414 1 97.81 107 LEU A O 1
ATOM 857 N N . LEU A 1 108 ? 4.484 -20.422 -9.695 1 98.5 108 LEU A N 1
ATOM 858 C CA . LEU A 1 108 ? 3.92 -20.281 -8.359 1 98.5 108 LEU A CA 1
ATOM 859 C C . LEU A 1 108 ? 2.418 -20.547 -8.375 1 98.5 108 LEU A C 1
ATOM 861 O O . LEU A 1 108 ? 1.687 -19.953 -9.172 1 98.5 108 LEU A O 1
ATOM 865 N N . LEU A 1 109 ? 1.973 -21.406 -7.539 1 98.38 109 LEU A N 1
ATOM 866 C CA . LEU A 1 109 ? 0.543 -21.609 -7.336 1 98.38 109 LEU A CA 1
ATOM 867 C C . LEU A 1 109 ? 0.077 -20.969 -6.035 1 98.38 109 LEU A C 1
ATOM 869 O O . LEU A 1 109 ? 0.666 -21.203 -4.977 1 98.38 109 LEU A O 1
ATOM 873 N N . CYS A 1 110 ? -0.958 -20.156 -6.172 1 98.5 110 CYS A N 1
ATOM 874 C CA . CYS A 1 110 ? -1.486 -19.422 -5.027 1 98.5 110 CYS A CA 1
ATOM 875 C C . CYS A 1 110 ? -2.91 -19.859 -4.707 1 98.5 110 CYS A C 1
ATOM 877 O O . CYS A 1 110 ? -3.779 -19.859 -5.582 1 98.5 110 CYS A O 1
ATOM 879 N N . PHE A 1 111 ? -3.121 -20.219 -3.473 1 98.5 111 PHE A N 1
ATOM 880 C CA . PHE A 1 111 ? -4.438 -20.625 -2.996 1 98.5 111 PHE A CA 1
ATOM 881 C C . PHE A 1 111 ? -4.941 -19.688 -1.914 1 98.5 111 PHE A C 1
ATOM 883 O O . PHE A 1 111 ? -4.184 -19.281 -1.03 1 98.5 111 PHE A O 1
ATOM 890 N N . LEU A 1 112 ? -6.117 -19.266 -2.07 1 98.5 112 LEU A N 1
ATOM 891 C CA . LEU A 1 112 ? -6.82 -18.516 -1.034 1 98.5 112 LEU A CA 1
ATOM 892 C C . LEU A 1 112 ? -7.699 -19.438 -0.196 1 98.5 112 LEU A C 1
ATOM 894 O O . LEU A 1 112 ? -8.742 -19.891 -0.66 1 98.5 112 LEU A O 1
ATOM 898 N N . VAL A 1 113 ? -7.305 -19.672 1.02 1 97.81 113 VAL A N 1
ATOM 899 C CA . VAL A 1 113 ? -7.918 -20.688 1.871 1 97.81 113 VAL A CA 1
ATOM 900 C C . VAL A 1 113 ? -8.781 -20.016 2.934 1 97.81 113 VAL A C 1
ATOM 902 O O . VAL A 1 113 ? -8.367 -19.047 3.561 1 97.81 113 VAL A O 1
ATOM 905 N N . THR A 1 114 ? -9.945 -20.484 3.057 1 96.69 114 THR A N 1
ATOM 906 C CA . THR A 1 114 ? -10.844 -20.062 4.125 1 96.69 114 THR A CA 1
ATOM 907 C C . THR A 1 114 ? -11.234 -21.25 4.996 1 96.69 114 THR A C 1
ATOM 909 O O . THR A 1 114 ? -10.773 -22.375 4.77 1 96.69 114 THR A O 1
ATOM 912 N N . GLU A 1 115 ? -11.992 -20.969 6.051 1 91.62 115 GLU A N 1
ATOM 913 C CA . GLU A 1 115 ? -12.445 -22.031 6.945 1 91.62 115 GLU A CA 1
ATOM 914 C C . GLU A 1 115 ? -13.219 -23.109 6.18 1 91.62 115 GLU A C 1
ATOM 916 O O . GLU A 1 115 ? -13.133 -24.297 6.504 1 91.62 115 GLU A O 1
ATOM 921 N N . SER A 1 116 ? -13.875 -22.734 5.129 1 90.88 116 SER A N 1
ATOM 922 C CA . SER A 1 116 ? -14.797 -23.656 4.469 1 90.88 116 SER A CA 1
ATOM 923 C C . SER A 1 116 ? -14.234 -24.156 3.143 1 90.88 116 SER A C 1
ATOM 925 O O . SER A 1 116 ? -14.789 -25.062 2.525 1 90.88 116 SER A O 1
ATOM 927 N N . LEU A 1 117 ? -13.117 -23.609 2.748 1 90.19 117 LEU A N 1
ATOM 928 C CA . LEU A 1 117 ? -12.695 -23.938 1.389 1 90.19 117 LEU A CA 1
ATOM 929 C C . LEU A 1 117 ? -11.172 -24.031 1.302 1 90.19 117 LEU A C 1
ATOM 931 O O . LEU A 1 117 ? -10.469 -23.062 1.57 1 90.19 117 LEU A O 1
ATOM 935 N N . ASP A 1 118 ? -10.594 -25.141 1.028 1 94.94 118 ASP A N 1
ATOM 936 C CA . ASP A 1 118 ? -9.203 -25.391 0.68 1 94.94 118 ASP A CA 1
ATOM 937 C C . ASP A 1 118 ? -9.094 -26.469 -0.398 1 94.94 118 ASP A C 1
ATOM 939 O O . ASP A 1 118 ? -9.219 -27.656 -0.108 1 94.94 118 ASP A O 1
ATOM 943 N N . THR A 1 119 ? -8.828 -26.078 -1.561 1 93.94 119 THR A N 1
ATOM 944 C CA . THR A 1 119 ? -8.789 -27.016 -2.686 1 93.94 119 THR A CA 1
ATOM 945 C C . THR A 1 119 ? -7.348 -27.344 -3.055 1 93.94 119 THR A C 1
ATOM 947 O O . THR A 1 119 ? -7.098 -28 -4.066 1 93.94 119 THR A O 1
ATOM 950 N N . SER A 1 120 ? -6.355 -26.938 -2.27 1 95.69 120 SER A N 1
ATOM 951 C CA . SER A 1 120 ? -4.941 -27.047 -2.613 1 95.69 120 SER A CA 1
ATOM 952 C C . SER A 1 120 ? -4.535 -28.516 -2.82 1 95.69 120 SER A C 1
ATOM 954 O O . SER A 1 120 ? -3.908 -28.844 -3.826 1 95.69 120 SER A O 1
ATOM 956 N N . THR A 1 121 ? -4.949 -29.422 -1.926 1 93.5 121 THR A N 1
ATOM 957 C CA . THR A 1 121 ? -4.523 -30.812 -1.962 1 93.5 121 THR A CA 1
ATOM 958 C C . THR A 1 121 ? -4.961 -31.469 -3.266 1 93.5 121 THR A C 1
ATOM 960 O O . THR A 1 121 ? -4.164 -32.156 -3.918 1 93.5 121 THR A O 1
ATOM 963 N N . GLU A 1 122 ? -6.172 -31.281 -3.65 1 95 122 GLU A N 1
ATOM 964 C CA . GLU A 1 122 ? -6.719 -31.891 -4.863 1 95 122 GLU A CA 1
ATOM 965 C C . GLU A 1 122 ? -6 -31.375 -6.105 1 95 122 GLU A C 1
ATOM 967 O O . GLU A 1 122 ? -5.652 -32.156 -6.996 1 95 122 GLU A O 1
ATOM 972 N N . ILE A 1 123 ? -5.746 -30.109 -6.16 1 97.19 123 ILE A N 1
ATOM 973 C CA . ILE A 1 123 ? -5.145 -29.484 -7.332 1 97.19 123 ILE A CA 1
ATOM 974 C C . ILE A 1 123 ? -3.666 -29.844 -7.414 1 97.19 123 ILE A C 1
ATOM 976 O O . ILE A 1 123 ? -3.162 -30.203 -8.484 1 97.19 123 ILE A O 1
ATOM 980 N N . LEU A 1 124 ? -2.984 -29.812 -6.309 1 97.12 124 LEU A N 1
ATOM 981 C CA . LEU A 1 124 ? -1.551 -30.078 -6.27 1 97.12 124 LEU A CA 1
ATOM 982 C C . LEU A 1 124 ? -1.25 -31.484 -6.777 1 97.12 124 LEU A C 1
ATOM 984 O O . LEU A 1 124 ? -0.225 -31.719 -7.426 1 97.12 124 LEU A O 1
ATOM 988 N N . SER A 1 125 ? -2.133 -32.438 -6.5 1 96 125 SER A N 1
ATOM 989 C CA . SER A 1 125 ? -1.935 -33.812 -6.898 1 96 125 SER A CA 1
ATOM 990 C C . SER A 1 125 ? -1.991 -33.969 -8.414 1 96 125 SER A C 1
ATOM 992 O O . SER A 1 125 ? -1.556 -35 -8.953 1 96 125 SER A O 1
ATOM 994 N N . GLN A 1 126 ? -2.49 -32.938 -9.086 1 97.5 126 GLN A N 1
ATOM 995 C CA . GLN A 1 126 ? -2.672 -33.031 -10.531 1 97.5 126 GLN A CA 1
ATOM 996 C C . GLN A 1 126 ? -1.566 -32.281 -11.273 1 97.5 126 GLN A C 1
ATOM 998 O O . GLN A 1 126 ? -1.516 -32.312 -12.5 1 97.5 126 GLN A O 1
ATOM 1003 N N . ILE A 1 127 ? -0.69 -31.672 -10.57 1 97.5 127 ILE A N 1
ATOM 1004 C CA . ILE A 1 127 ? 0.426 -30.969 -11.18 1 97.5 127 ILE A CA 1
ATOM 1005 C C . ILE A 1 127 ? 1.534 -31.953 -11.547 1 97.5 127 ILE A C 1
ATOM 1007 O O . ILE A 1 127 ? 1.969 -32.75 -10.703 1 97.5 127 ILE A O 1
ATOM 1011 N N . GLU A 1 128 ? 1.906 -31.984 -12.766 1 98 128 GLU A N 1
ATOM 1012 C CA . GLU A 1 128 ? 3.033 -32.781 -13.227 1 98 128 GLU A CA 1
ATOM 1013 C C . GLU A 1 128 ? 4.336 -32 -13.18 1 98 128 GLU A C 1
ATOM 1015 O O . GLU A 1 128 ? 4.828 -31.531 -14.211 1 98 128 GLU A O 1
ATOM 1020 N N . GLY A 1 129 ? 4.996 -31.906 -12.133 1 97.31 129 GLY A N 1
ATOM 1021 C CA . GLY A 1 129 ? 6.23 -31.188 -11.859 1 97.31 129 GLY A CA 1
ATOM 1022 C C . GLY A 1 129 ? 6.789 -31.453 -10.477 1 97.31 129 GLY A C 1
ATOM 1023 O O . GLY A 1 129 ? 6.32 -32.375 -9.781 1 97.31 129 GLY A O 1
ATOM 1024 N N . GLU A 1 130 ? 7.805 -30.75 -10.078 1 96.62 130 GLU A N 1
ATOM 1025 C CA . GLU A 1 130 ? 8.461 -30.938 -8.781 1 96.62 130 GLU A CA 1
ATOM 1026 C C . GLU A 1 130 ? 8.18 -29.75 -7.859 1 96.62 130 GLU A C 1
ATOM 1028 O O . GLU A 1 130 ? 8.508 -28.609 -8.188 1 96.62 130 GLU A O 1
ATOM 1033 N N . CYS A 1 131 ? 7.555 -30.078 -6.746 1 97.19 131 CYS A N 1
ATOM 1034 C CA . CYS A 1 131 ? 7.348 -29.047 -5.73 1 97.19 131 CYS A CA 1
ATOM 1035 C C . CYS A 1 131 ? 8.648 -28.75 -4.988 1 97.19 131 CYS A C 1
ATOM 1037 O O . CYS A 1 131 ? 9.25 -29.641 -4.406 1 97.19 131 CYS A O 1
ATOM 1039 N N . THR A 1 132 ? 9.094 -27.562 -5.102 1 96.12 132 THR A N 1
ATOM 1040 C CA . THR A 1 132 ? 10.367 -27.203 -4.492 1 96.12 132 THR A CA 1
ATOM 1041 C C . THR A 1 132 ? 10.172 -26.141 -3.414 1 96.12 132 THR A C 1
ATOM 1043 O O . THR A 1 132 ? 9.086 -25.562 -3.285 1 96.12 132 THR A O 1
ATOM 1046 N N . SER A 1 133 ? 11.18 -25.844 -2.613 1 96.69 133 SER A N 1
ATOM 1047 C CA . SER A 1 133 ? 11.094 -24.891 -1.512 1 96.69 133 SER A CA 1
ATOM 1048 C C . SER A 1 133 ? 10.898 -23.469 -2.023 1 96.69 133 SER A C 1
ATOM 1050 O O . SER A 1 133 ? 11.523 -23.062 -3.008 1 96.69 133 SER A O 1
ATOM 1052 N N . ILE A 1 134 ? 10.117 -22.703 -1.313 1 97.25 134 ILE A N 1
ATOM 1053 C CA . ILE A 1 134 ? 9.859 -21.312 -1.669 1 97.25 134 ILE A CA 1
ATOM 1054 C C . ILE A 1 134 ? 11.148 -20.516 -1.586 1 97.25 134 ILE A C 1
ATOM 1056 O O . ILE A 1 134 ? 11.297 -19.484 -2.258 1 97.25 134 ILE A O 1
ATOM 1060 N N . SER A 1 135 ? 12.07 -20.938 -0.789 1 95.44 135 SER A N 1
ATOM 1061 C CA . SER A 1 135 ? 13.359 -20.266 -0.642 1 95.44 135 SER A CA 1
ATOM 1062 C C . SER A 1 135 ? 14.133 -20.266 -1.954 1 95.44 135 SER A C 1
ATOM 1064 O O . SER A 1 135 ? 15.078 -19.484 -2.125 1 95.44 135 SER A O 1
ATOM 1066 N N . ASP A 1 136 ? 13.766 -21.156 -2.883 1 96.56 136 ASP A N 1
ATOM 1067 C CA . ASP A 1 136 ? 14.445 -21.25 -4.168 1 96.56 136 ASP A CA 1
ATOM 1068 C C . ASP A 1 136 ? 13.906 -20.234 -5.164 1 96.56 136 ASP A C 1
ATOM 1070 O O . ASP A 1 136 ? 14.406 -20.125 -6.285 1 96.56 136 ASP A O 1
ATOM 1074 N N . LEU A 1 137 ? 12.961 -19.453 -4.789 1 97.5 137 LEU A N 1
ATOM 1075 C CA . LEU A 1 137 ? 12.305 -18.484 -5.676 1 97.5 137 LEU A CA 1
ATOM 1076 C C . LEU A 1 137 ? 13.336 -17.562 -6.328 1 97.5 137 LEU A C 1
ATOM 1078 O O . LEU A 1 137 ? 13.227 -17.25 -7.516 1 97.5 137 LEU A O 1
ATOM 1082 N N . LYS A 1 138 ? 14.32 -17.156 -5.609 1 95.62 138 LYS A N 1
ATOM 1083 C CA . LYS A 1 138 ? 15.328 -16.203 -6.066 1 95.62 138 LYS A CA 1
ATOM 1084 C C . LYS A 1 138 ? 16.078 -16.734 -7.289 1 95.62 138 LYS A C 1
ATOM 1086 O O . LYS A 1 138 ? 16.578 -15.961 -8.102 1 95.62 138 LYS A O 1
ATOM 1091 N N . LYS A 1 139 ? 16.094 -18.094 -7.453 1 96.62 139 LYS A N 1
ATOM 1092 C CA . LYS A 1 139 ? 16.766 -18.719 -8.586 1 96.62 139 LYS A CA 1
ATOM 1093 C C . LYS A 1 139 ? 16.031 -18.406 -9.891 1 96.62 139 LYS A C 1
ATOM 1095 O O . LYS A 1 139 ? 16.609 -18.516 -10.977 1 96.62 139 LYS A O 1
ATOM 1100 N N . PHE A 1 140 ? 14.828 -18.047 -9.742 1 97.5 140 PHE A N 1
ATOM 1101 C CA . PHE A 1 140 ? 14 -17.906 -10.938 1 97.5 140 PHE A CA 1
ATOM 1102 C C . PHE A 1 140 ? 13.703 -16.453 -11.219 1 97.5 140 PHE A C 1
ATOM 1104 O O . PHE A 1 140 ? 13.227 -16.109 -12.305 1 97.5 140 PHE A O 1
ATOM 1111 N N . THR A 1 141 ? 13.977 -15.562 -10.297 1 97.38 141 THR A N 1
ATOM 1112 C CA . THR A 1 141 ? 13.688 -14.133 -10.43 1 97.38 141 THR A CA 1
ATOM 1113 C C . THR A 1 141 ? 14.656 -13.477 -11.414 1 97.38 141 THR A C 1
ATOM 1115 O O . THR A 1 141 ? 15.867 -13.695 -11.336 1 97.38 141 THR A O 1
ATOM 1118 N N . SER A 1 142 ? 14.141 -12.758 -12.383 1 97.06 142 SER A N 1
ATOM 1119 C CA . SER A 1 142 ? 14.953 -11.992 -13.328 1 97.06 142 SER A CA 1
ATOM 1120 C C . SER A 1 142 ? 15.023 -10.523 -12.938 1 97.06 142 SER A C 1
ATOM 1122 O O . SER A 1 142 ? 14.055 -9.781 -13.125 1 97.06 142 SER A O 1
ATOM 1124 N N . MET A 1 143 ? 16.156 -10.023 -12.539 1 95.25 143 MET A N 1
ATOM 1125 C CA . MET A 1 143 ? 16.328 -8.633 -12.141 1 95.25 143 MET A CA 1
ATOM 1126 C C . MET A 1 143 ? 16.109 -7.695 -13.328 1 95.25 143 MET A C 1
ATOM 1128 O O . MET A 1 143 ? 15.586 -6.594 -13.164 1 95.25 143 MET A O 1
ATOM 1132 N N . LYS A 1 144 ? 16.547 -8.18 -14.469 1 95.88 144 LYS A N 1
ATOM 1133 C CA . LYS A 1 144 ? 16.328 -7.398 -15.68 1 95.88 144 LYS A CA 1
ATOM 1134 C C . LYS A 1 144 ? 14.844 -7.164 -15.938 1 95.88 144 LYS A C 1
ATOM 1136 O O . LYS A 1 144 ? 14.414 -6.027 -16.125 1 95.88 144 LYS A O 1
ATOM 1141 N N . ASN A 1 145 ? 14.055 -8.211 -15.859 1 95.56 145 ASN A N 1
ATOM 1142 C CA . ASN A 1 145 ? 12.625 -8.102 -16.094 1 95.56 145 ASN A CA 1
ATOM 1143 C C . ASN A 1 145 ? 11.93 -7.32 -14.992 1 95.56 145 ASN A C 1
ATOM 1145 O O . ASN A 1 145 ? 11.008 -6.543 -15.25 1 95.56 145 ASN A O 1
ATOM 1149 N N . LEU A 1 146 ? 12.391 -7.5 -13.734 1 95.75 146 LEU A N 1
ATOM 1150 C CA . LEU A 1 146 ? 11.844 -6.746 -12.609 1 95.75 146 LEU A CA 1
ATOM 1151 C C . LEU A 1 146 ? 12.055 -5.25 -12.812 1 95.75 146 LEU A C 1
ATOM 1153 O O . LEU A 1 146 ? 11.133 -4.457 -12.609 1 95.75 146 LEU A O 1
ATOM 1157 N N . ASN A 1 147 ? 13.25 -4.906 -13.219 1 94.88 147 ASN A N 1
ATOM 1158 C CA . ASN A 1 147 ? 13.578 -3.508 -13.469 1 94.88 147 ASN A CA 1
ATOM 1159 C C . ASN A 1 147 ? 12.68 -2.906 -14.547 1 94.88 147 ASN A C 1
ATOM 1161 O O . ASN A 1 147 ? 12.195 -1.783 -14.406 1 94.88 147 ASN A O 1
ATOM 1165 N N . ASN A 1 148 ? 12.461 -3.652 -15.578 1 93.75 148 ASN A N 1
ATOM 1166 C CA . ASN A 1 148 ? 11.625 -3.189 -16.672 1 93.75 148 ASN A CA 1
ATOM 1167 C C . ASN A 1 148 ? 10.172 -3.02 -16.234 1 93.75 148 ASN A C 1
ATOM 1169 O O . ASN A 1 148 ? 9.508 -2.053 -16.625 1 93.75 148 ASN A O 1
ATOM 1173 N N . GLN A 1 149 ? 9.695 -3.902 -15.406 1 95 149 GLN A N 1
ATOM 1174 C CA . GLN A 1 149 ? 8.289 -3.916 -15 1 95 149 GLN A CA 1
ATOM 1175 C C . GLN A 1 149 ? 8.008 -2.83 -13.969 1 95 149 GLN A C 1
ATOM 1177 O O . GLN A 1 149 ? 6.945 -2.205 -13.992 1 95 149 GLN A O 1
ATOM 1182 N N . TYR A 1 150 ? 8.984 -2.58 -13.086 1 95.62 150 TYR A N 1
ATOM 1183 C CA . TYR A 1 150 ? 8.695 -1.716 -11.945 1 95.62 150 TYR A CA 1
ATOM 1184 C C . TYR A 1 150 ? 9.547 -0.448 -11.992 1 95.62 150 TYR A C 1
ATOM 1186 O O . TYR A 1 150 ? 9.547 0.342 -11.047 1 95.62 150 TYR A O 1
ATOM 1194 N N . LYS A 1 151 ? 10.328 -0.233 -13.062 1 91.38 151 LYS A N 1
ATOM 1195 C CA . LYS A 1 151 ? 11.109 0.978 -13.297 1 91.38 151 LYS A CA 1
ATOM 1196 C C . LYS A 1 151 ? 12.07 1.25 -12.141 1 91.38 151 LYS A C 1
ATOM 1198 O O . LYS A 1 151 ? 12.102 2.361 -11.609 1 91.38 151 LYS A O 1
ATOM 1203 N N . LEU A 1 152 ? 12.844 0.299 -11.734 1 92.06 152 LEU A N 1
ATOM 1204 C CA . LEU A 1 152 ? 13.695 0.349 -10.555 1 92.06 152 LEU A CA 1
ATOM 1205 C C . LEU A 1 152 ? 14.977 1.13 -10.844 1 92.06 152 LEU A C 1
ATOM 1207 O O . LEU A 1 152 ? 15.617 1.637 -9.922 1 92.06 152 LEU A O 1
ATOM 1211 N N . ASN A 1 153 ? 15.469 1.328 -12.016 1 83.38 153 ASN A N 1
ATOM 1212 C CA . ASN A 1 153 ? 16.75 1.923 -12.375 1 83.38 153 ASN A CA 1
ATOM 1213 C C . ASN A 1 153 ? 16.688 3.447 -12.359 1 83.38 153 ASN A C 1
ATOM 1215 O O . ASN A 1 153 ? 17.719 4.117 -12.383 1 83.38 153 ASN A O 1
ATOM 1219 N N . THR A 1 154 ? 15.664 4.086 -12.125 1 73.38 154 THR A N 1
ATOM 1220 C CA . THR A 1 154 ? 15.547 5.535 -12.234 1 73.38 154 THR A CA 1
ATOM 1221 C C . THR A 1 154 ? 15.258 6.152 -10.867 1 73.38 154 THR A C 1
ATOM 1223 O O . THR A 1 154 ? 14.977 7.352 -10.773 1 73.38 154 THR A O 1
ATOM 1226 N N . LEU A 1 155 ? 15.633 5.512 -9.891 1 73.5 155 LEU A N 1
ATOM 1227 C CA . LEU A 1 155 ? 15.109 6.051 -8.641 1 73.5 155 LEU A CA 1
ATOM 1228 C C . LEU A 1 155 ? 16.172 6.887 -7.922 1 73.5 155 LEU A C 1
ATOM 1230 O O . LEU A 1 155 ? 17.328 6.484 -7.84 1 73.5 155 LEU A O 1
ATOM 1234 N N . GLU A 1 156 ? 15.789 8.055 -7.555 1 85.5 156 GLU A N 1
ATOM 1235 C CA . GLU A 1 156 ? 16.547 8.898 -6.629 1 85.5 156 GLU A CA 1
ATOM 1236 C C . GLU A 1 156 ? 16.359 8.43 -5.188 1 85.5 156 GLU A C 1
ATOM 1238 O O . GLU A 1 156 ? 15.352 7.793 -4.859 1 85.5 156 GLU A O 1
ATOM 1243 N N . LYS A 1 157 ? 17.344 8.719 -4.414 1 88.44 157 LYS A N 1
ATOM 1244 C CA . LYS A 1 157 ? 17.391 8.219 -3.043 1 88.44 157 LYS A CA 1
ATOM 12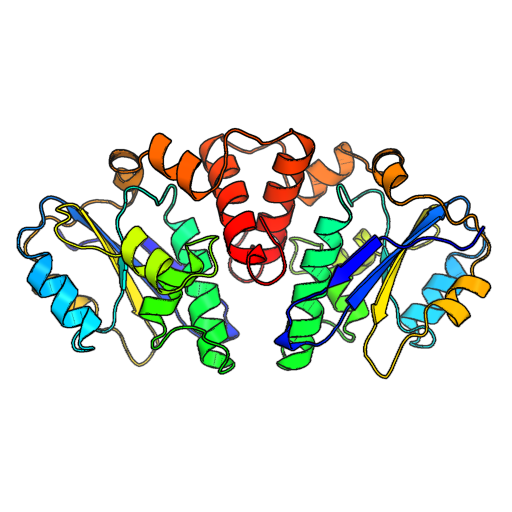45 C C . LYS A 1 157 ? 16.125 8.578 -2.283 1 88.44 157 LYS A C 1
ATOM 1247 O O . LYS A 1 157 ? 15.539 7.734 -1.602 1 88.44 157 LYS A O 1
ATOM 1252 N N . ASN A 1 158 ? 15.586 9.805 -2.4 1 90.25 158 ASN A N 1
ATOM 1253 C CA . ASN A 1 158 ? 14.391 10.242 -1.688 1 90.25 158 ASN A CA 1
ATOM 1254 C C . ASN A 1 158 ? 13.156 9.461 -2.139 1 90.25 158 ASN A C 1
ATOM 1256 O O . ASN A 1 158 ? 12.297 9.133 -1.321 1 90.25 158 ASN A O 1
ATOM 1260 N N . ALA A 1 159 ? 13.117 9.211 -3.404 1 92.56 159 ALA A N 1
ATOM 1261 C CA . ALA A 1 159 ? 12.008 8.43 -3.939 1 92.56 159 ALA A CA 1
ATOM 1262 C C . ALA A 1 159 ? 12.047 6.992 -3.422 1 92.56 159 ALA A C 1
ATOM 1264 O O . ALA A 1 159 ? 11.008 6.414 -3.096 1 92.56 159 ALA A O 1
ATOM 1265 N N . GLU A 1 160 ? 13.242 6.453 -3.367 1 93.31 160 GLU A N 1
ATOM 1266 C CA . GLU A 1 160 ? 13.414 5.109 -2.828 1 93.31 160 GLU A CA 1
ATOM 1267 C C . GLU A 1 160 ? 12.961 5.031 -1.374 1 93.31 160 GLU A C 1
ATOM 1269 O O . GLU A 1 160 ? 12.211 4.129 -1 1 93.31 160 GLU A O 1
ATOM 1274 N N . LEU A 1 161 ? 13.406 5.992 -0.6 1 94.5 161 LEU A N 1
ATOM 1275 C CA . LEU A 1 161 ? 13.031 6.023 0.81 1 94.5 161 LEU A CA 1
ATOM 1276 C C . LEU A 1 161 ? 11.523 6.191 0.969 1 94.5 161 LEU A C 1
ATOM 1278 O O . LEU A 1 161 ? 10.906 5.543 1.816 1 94.5 161 LEU A O 1
ATOM 1282 N N . THR A 1 162 ? 10.969 7.035 0.111 1 96.25 162 THR A N 1
ATOM 1283 C CA . THR A 1 162 ? 9.523 7.23 0.133 1 96.25 162 THR A CA 1
ATOM 1284 C C . THR A 1 162 ? 8.797 5.922 -0.161 1 96.25 162 THR A C 1
ATOM 1286 O O . THR A 1 162 ? 7.848 5.562 0.537 1 96.25 162 THR A O 1
ATOM 1289 N N . ASP A 1 163 ? 9.312 5.191 -1.148 1 96 163 ASP A N 1
ATOM 1290 C CA . ASP A 1 163 ? 8.703 3.916 -1.506 1 96 163 ASP A CA 1
ATOM 1291 C C . ASP A 1 163 ? 8.773 2.93 -0.342 1 96 163 ASP A C 1
ATOM 1293 O O . ASP A 1 163 ? 7.801 2.221 -0.063 1 96 163 ASP A O 1
ATOM 1297 N N . ILE A 1 164 ? 9.883 2.859 0.305 1 96.38 164 ILE A N 1
ATOM 1298 C CA . ILE A 1 164 ? 10.07 1.938 1.421 1 96.38 164 ILE A CA 1
ATOM 1299 C C . ILE A 1 164 ? 9.086 2.277 2.541 1 96.38 164 ILE A C 1
ATOM 1301 O O . ILE A 1 164 ? 8.398 1.397 3.057 1 96.38 164 ILE A O 1
ATOM 1305 N N . ILE A 1 165 ? 8.969 3.521 2.895 1 97.12 165 ILE A N 1
ATOM 1306 C CA . ILE A 1 165 ? 8.086 3.984 3.959 1 97.12 165 ILE A CA 1
ATOM 1307 C C . ILE A 1 165 ? 6.633 3.664 3.598 1 97.12 165 ILE A C 1
ATOM 1309 O O . ILE A 1 165 ? 5.891 3.113 4.414 1 97.12 165 ILE A O 1
ATOM 1313 N N . VAL A 1 166 ? 6.258 3.939 2.381 1 97.44 166 VAL A N 1
ATOM 1314 C CA . VAL A 1 166 ? 4.902 3.703 1.904 1 97.44 166 VAL A CA 1
ATOM 1315 C C . VAL A 1 166 ? 4.574 2.215 1.992 1 97.44 166 VAL A C 1
ATOM 1317 O O . VAL A 1 166 ? 3.492 1.836 2.451 1 97.44 166 VAL A O 1
ATOM 1320 N N . SER A 1 167 ? 5.457 1.427 1.576 1 96.62 167 SER A N 1
ATOM 1321 C CA . SER A 1 167 ? 5.258 -0.018 1.643 1 96.62 167 SER A CA 1
ATOM 1322 C C . SER A 1 167 ? 4.984 -0.473 3.072 1 96.62 167 SER A C 1
ATOM 1324 O O . SER A 1 167 ? 4.047 -1.234 3.32 1 96.62 167 SER A O 1
ATOM 1326 N N . ARG A 1 168 ? 5.742 -0 4.004 1 95.5 168 ARG A N 1
ATOM 1327 C CA . ARG A 1 168 ? 5.617 -0.416 5.398 1 95.5 168 ARG A CA 1
ATOM 1328 C C . ARG A 1 168 ? 4.324 0.11 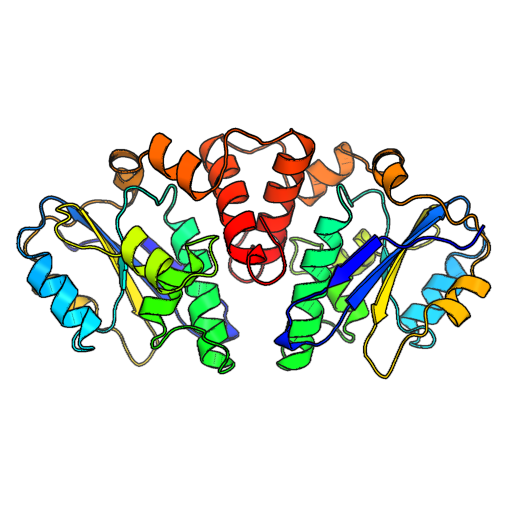6.012 1 95.5 168 ARG A C 1
ATOM 1330 O O . ARG A 1 168 ? 3.678 -0.583 6.801 1 95.5 168 ARG A O 1
ATOM 1337 N N . MET A 1 169 ? 3.904 1.299 5.613 1 96.88 169 MET A N 1
ATOM 1338 C CA . MET A 1 169 ? 2.639 1.87 6.062 1 96.88 169 MET A CA 1
ATOM 1339 C C . MET A 1 169 ? 1.463 0.999 5.633 1 96.88 169 MET A C 1
ATOM 1341 O O . MET A 1 169 ? 0.616 0.642 6.449 1 96.88 169 MET A O 1
ATOM 1345 N N . VAL A 1 170 ? 1.47 0.603 4.398 1 95.94 170 VAL A N 1
ATOM 1346 C CA . VAL A 1 170 ? 0.259 0.051 3.801 1 95.94 170 VAL A CA 1
ATOM 1347 C C . VAL A 1 170 ? 0.153 -1.438 4.125 1 95.94 170 VAL A C 1
ATOM 1349 O O . VAL A 1 170 ? -0.912 -2.039 3.971 1 95.94 170 VAL A O 1
ATOM 1352 N N . THR A 1 171 ? 1.208 -2.035 4.578 1 95.81 171 THR A N 1
ATOM 1353 C CA . THR A 1 171 ? 1.175 -3.469 4.848 1 95.81 171 THR A CA 1
ATOM 1354 C C . THR A 1 171 ? 1.025 -3.736 6.34 1 95.81 171 THR A C 1
ATOM 1356 O O . THR A 1 171 ? 0.976 -4.891 6.77 1 95.81 171 THR A O 1
ATOM 1359 N N . LYS A 1 172 ? 0.924 -2.707 7.062 1 94.06 172 LYS A N 1
ATOM 1360 C CA . LYS A 1 172 ? 0.922 -2.838 8.516 1 94.06 172 LYS A CA 1
ATOM 1361 C C . LYS A 1 172 ? -0.232 -3.719 8.992 1 94.06 172 LYS A C 1
ATOM 1363 O O . LYS A 1 172 ? -0.13 -4.383 10.023 1 94.06 172 LYS A O 1
ATOM 1368 N N . SER A 1 173 ? -1.318 -3.814 8.258 1 88.88 173 SER A N 1
ATOM 1369 C CA . SER A 1 173 ? -2.527 -4.512 8.688 1 88.88 173 SER A CA 1
ATOM 1370 C C . SER A 1 173 ? -2.32 -6.02 8.703 1 88.88 173 SER A C 1
ATOM 1372 O O . SER A 1 173 ? -3.031 -6.742 9.406 1 88.88 173 SER A O 1
ATOM 1374 N N . PHE A 1 174 ? -1.352 -6.551 7.926 1 85.75 174 PHE A N 1
ATOM 1375 C CA . PHE A 1 174 ? -1.231 -8 7.918 1 85.75 174 PHE A CA 1
ATOM 1376 C C . PHE A 1 174 ? 0.23 -8.422 8.008 1 85.75 174 PHE A C 1
ATOM 1378 O O . PHE A 1 174 ? 0.576 -9.562 7.668 1 85.75 174 PHE A O 1
ATOM 1385 N N . VAL A 1 175 ? 1.071 -7.512 8.305 1 82.5 175 VAL A N 1
ATOM 1386 C CA . VAL A 1 175 ? 2.473 -7.816 8.578 1 82.5 175 VAL A CA 1
ATOM 1387 C C . VAL A 1 175 ? 2.814 -7.449 10.016 1 82.5 175 VAL A C 1
ATOM 1389 O O . VAL A 1 175 ? 2.238 -6.512 10.578 1 82.5 175 VAL A O 1
ATOM 1392 N N . THR A 1 176 ? 3.549 -8.289 10.594 1 68.06 176 THR A N 1
ATOM 1393 C CA . THR A 1 176 ? 4.105 -7.91 11.891 1 68.06 176 THR A CA 1
ATOM 1394 C C . THR A 1 176 ? 5.543 -7.422 11.734 1 68.06 176 THR A C 1
ATOM 1396 O O . THR A 1 176 ? 6.395 -8.133 11.203 1 68.06 176 THR A O 1
ATOM 1399 N N . HIS A 1 177 ? 5.77 -6.145 11.844 1 58.16 177 HIS A N 1
ATOM 1400 C CA . HIS A 1 177 ? 7.117 -5.598 11.742 1 58.16 177 HIS A CA 1
ATOM 1401 C C . HIS A 1 177 ? 7.836 -5.66 13.086 1 58.16 177 HIS A C 1
ATOM 1403 O O . HIS A 1 177 ? 7.195 -5.633 14.141 1 58.16 177 HIS A O 1
ATOM 1409 N N . MET B 1 1 ? 0.177 36.531 -0.812 1 48.88 1 MET B N 1
ATOM 1410 C CA . MET B 1 1 ? 0.239 35.562 -1.892 1 48.88 1 MET B CA 1
ATOM 1411 C C . MET B 1 1 ? -0.558 34.312 -1.536 1 48.88 1 MET B C 1
ATOM 1413 O O . MET B 1 1 ? -0.539 33.875 -0.388 1 48.88 1 MET B O 1
ATOM 1417 N N . THR B 1 2 ? -1.621 33.938 -2.305 1 61.94 2 THR B N 1
ATOM 1418 C CA . THR B 1 2 ? -2.525 32.844 -2.002 1 61.94 2 THR B CA 1
ATOM 1419 C C . THR B 1 2 ? -1.752 31.547 -1.835 1 61.94 2 THR B C 1
ATOM 1421 O O . THR B 1 2 ? -0.932 31.188 -2.684 1 61.94 2 THR B O 1
ATOM 1424 N N . PRO B 1 3 ? -1.812 30.906 -0.663 1 75.38 3 PRO B N 1
ATOM 1425 C CA . PRO B 1 3 ? -1.074 29.656 -0.419 1 75.38 3 PRO B CA 1
ATOM 1426 C C . PRO B 1 3 ? -1.382 28.578 -1.451 1 75.38 3 PRO B C 1
ATOM 1428 O O . PRO B 1 3 ? -2.539 28.406 -1.839 1 75.38 3 PRO B O 1
ATOM 1431 N N . GLU B 1 4 ? -0.411 28.109 -2.252 1 89.38 4 GLU B N 1
ATOM 1432 C CA . GLU B 1 4 ? -0.632 27.047 -3.221 1 89.38 4 GLU B CA 1
ATOM 1433 C C . GLU B 1 4 ? -0.439 25.672 -2.582 1 89.38 4 GLU B C 1
ATOM 1435 O O . GLU B 1 4 ? 0.647 25.359 -2.092 1 89.38 4 GLU B O 1
ATOM 1440 N N . PRO B 1 5 ? -1.519 24.906 -2.5 1 96.19 5 PRO B N 1
ATOM 1441 C CA . PRO B 1 5 ? -1.424 23.594 -1.866 1 96.19 5 PRO B CA 1
ATOM 1442 C C . PRO B 1 5 ? -0.852 22.516 -2.801 1 96.19 5 PRO B C 1
ATOM 1444 O O . PRO B 1 5 ? -0.8 22.734 -4.016 1 96.19 5 PRO B O 1
ATOM 1447 N N . TYR B 1 6 ? -0.179 21.531 -2.273 1 97.25 6 TYR B N 1
ATOM 1448 C CA . TYR B 1 6 ? -0.05 20.25 -2.971 1 97.25 6 TYR B CA 1
ATOM 1449 C C . TYR B 1 6 ? -1.412 19.609 -3.176 1 97.25 6 TYR B C 1
ATOM 1451 O O . TYR B 1 6 ? -2.195 19.484 -2.232 1 97.25 6 TYR B O 1
ATOM 1459 N N . ILE B 1 7 ? -1.724 19.266 -4.43 1 97.56 7 ILE B N 1
ATOM 1460 C CA . ILE B 1 7 ? -3.039 18.719 -4.754 1 97.56 7 ILE B CA 1
ATOM 1461 C C . ILE B 1 7 ? -2.889 17.344 -5.398 1 97.56 7 ILE B C 1
ATOM 1463 O O . ILE B 1 7 ? -2.088 17.172 -6.32 1 97.56 7 ILE B O 1
ATOM 1467 N N . VAL B 1 8 ? -3.654 16.391 -4.879 1 96.88 8 VAL B N 1
ATOM 1468 C CA . VAL B 1 8 ? -3.652 15.07 -5.488 1 96.88 8 VAL B CA 1
ATOM 1469 C C . VAL B 1 8 ? -5.062 14.484 -5.465 1 96.88 8 VAL B C 1
ATOM 1471 O O . VAL B 1 8 ? -5.781 14.625 -4.469 1 96.88 8 VAL B O 1
ATOM 1474 N N . GLU B 1 9 ? -5.48 13.906 -6.605 1 97.06 9 GLU B N 1
ATOM 1475 C CA . GLU B 1 9 ? -6.723 13.141 -6.645 1 97.06 9 GLU B CA 1
ATOM 1476 C C . GLU B 1 9 ? -6.535 11.75 -6.039 1 97.06 9 GLU B C 1
ATOM 1478 O O . GLU B 1 9 ? -5.594 11.039 -6.391 1 97.06 9 GLU B O 1
ATOM 1483 N N . LEU B 1 10 ? -7.395 11.445 -5.094 1 97.25 10 LEU B N 1
ATOM 1484 C CA . LEU B 1 10 ? -7.316 10.133 -4.469 1 97.25 10 LEU B CA 1
ATOM 1485 C C . LEU B 1 10 ? -8.078 9.094 -5.285 1 97.25 10 LEU B C 1
ATOM 1487 O O . LEU B 1 10 ? -8.359 9.312 -6.465 1 97.25 10 LEU B O 1
ATOM 1491 N N . ASP B 1 11 ? -8.219 7.895 -4.816 1 95.75 11 ASP B N 1
ATOM 1492 C CA . ASP B 1 11 ? -8.922 6.844 -5.539 1 95.75 11 ASP B CA 1
ATOM 1493 C C . ASP B 1 11 ? -10.242 7.359 -6.109 1 95.75 11 ASP B C 1
ATOM 1495 O O . ASP B 1 11 ? -11.047 7.953 -5.387 1 95.75 11 ASP B O 1
ATOM 1499 N N . PRO B 1 12 ? -10.461 7.113 -7.371 1 93.25 12 PRO B N 1
ATOM 1500 C CA . PRO B 1 12 ? -11.641 7.668 -8.039 1 93.25 12 PRO B CA 1
ATOM 1501 C C . PRO B 1 12 ? -12.953 7.238 -7.375 1 93.25 12 PRO B C 1
ATOM 1503 O O . PRO B 1 12 ? -13.938 7.973 -7.426 1 93.25 12 PRO B O 1
ATOM 1506 N N . ASP B 1 13 ? -12.984 6.094 -6.766 1 92.12 13 ASP B N 1
ATOM 1507 C CA . ASP B 1 13 ? -14.195 5.59 -6.121 1 92.12 13 ASP B CA 1
ATOM 1508 C C . ASP B 1 13 ? -14.641 6.523 -4.996 1 92.12 13 ASP B C 1
ATOM 1510 O O . ASP B 1 13 ? -15.805 6.492 -4.59 1 92.12 13 ASP B O 1
ATOM 1514 N N . THR B 1 14 ? -13.703 7.336 -4.508 1 95.81 14 THR B N 1
ATOM 1515 C CA . THR B 1 14 ? -14.008 8.148 -3.334 1 95.81 14 THR B CA 1
ATOM 1516 C C . THR B 1 14 ? -14.406 9.562 -3.748 1 95.81 14 THR B C 1
ATOM 1518 O O . THR B 1 14 ? -14.961 10.312 -2.945 1 95.81 14 THR B O 1
ATOM 1521 N N . LYS B 1 15 ? -14.078 10.016 -4.996 1 96.25 15 LYS B N 1
ATOM 1522 C CA . LYS B 1 15 ? -14.336 11.359 -5.5 1 96.25 15 LYS B CA 1
ATOM 1523 C C . LYS B 1 15 ? -13.789 12.414 -4.543 1 96.25 15 LYS B C 1
ATOM 1525 O O . LYS B 1 15 ? -14.461 13.406 -4.25 1 96.25 15 LYS B O 1
ATOM 1530 N N . THR B 1 16 ? -12.664 12.141 -4.004 1 97.75 16 THR B N 1
ATOM 1531 C CA . THR B 1 16 ? -12.047 13 -3.004 1 97.75 16 THR B CA 1
ATOM 1532 C C . THR B 1 16 ? -10.703 13.523 -3.49 1 97.75 16 THR B C 1
ATOM 1534 O O . THR B 1 16 ? -9.922 12.773 -4.09 1 97.75 16 THR B O 1
ATOM 1537 N N . THR B 1 17 ? -10.445 14.75 -3.285 1 98.12 17 THR B N 1
ATOM 1538 C CA . THR B 1 17 ? -9.164 15.391 -3.557 1 98.12 17 THR B CA 1
ATOM 1539 C C . THR B 1 17 ? -8.477 15.789 -2.256 1 98.12 17 THR B C 1
ATOM 1541 O O . THR B 1 17 ? -9.117 16.312 -1.34 1 98.12 17 THR B O 1
ATOM 1544 N N . LEU B 1 18 ? -7.18 15.555 -2.172 1 98.25 18 LEU B N 1
ATOM 1545 C CA . LEU B 1 18 ? -6.387 15.953 -1.013 1 98.25 18 LEU B CA 1
ATOM 1546 C C . LEU B 1 18 ? -5.648 17.25 -1.28 1 98.25 18 LEU B C 1
ATOM 1548 O O . LEU B 1 18 ? -5.02 17.422 -2.33 1 98.25 18 LEU B O 1
ATOM 1552 N N . LYS B 1 19 ? -5.785 18.156 -0.39 1 98.38 19 LYS B N 1
ATOM 1553 C CA . LYS B 1 19 ? -4.977 19.359 -0.374 1 98.38 19 LYS B CA 1
ATOM 1554 C C . LYS B 1 19 ? -4.082 19.422 0.864 1 98.38 19 LYS B C 1
ATOM 1556 O O . LYS B 1 19 ? -4.555 19.203 1.983 1 98.38 19 LYS B O 1
ATOM 1561 N N . ILE B 1 20 ? -2.814 19.703 0.673 1 98.62 20 ILE B N 1
ATOM 1562 C CA . ILE B 1 20 ? -1.877 19.797 1.786 1 98.62 20 ILE B CA 1
ATOM 1563 C C . ILE B 1 20 ? -1.229 21.188 1.795 1 98.62 20 ILE B C 1
ATOM 1565 O O . ILE B 1 20 ? -0.736 21.656 0.767 1 98.62 20 ILE B O 1
ATOM 1569 N N . TYR B 1 21 ? -1.251 21.797 2.922 1 98.5 21 TYR B N 1
ATOM 1570 C CA . TYR B 1 21 ? -0.583 23.078 3.141 1 98.5 21 TYR B CA 1
ATOM 1571 C C . TYR B 1 21 ? 0.516 22.953 4.188 1 98.5 21 TYR B C 1
ATOM 1573 O O . TYR B 1 21 ? 0.337 22.266 5.203 1 98.5 21 TYR B O 1
ATOM 1581 N N . LEU B 1 22 ? 1.638 23.641 3.902 1 98.38 22 LEU B N 1
ATOM 1582 C CA . LEU B 1 22 ? 2.736 23.703 4.859 1 98.38 22 LEU B CA 1
ATOM 1583 C C . LEU B 1 22 ? 2.799 25.062 5.531 1 98.38 22 LEU B C 1
ATOM 1585 O O . LEU B 1 22 ? 2.766 26.094 4.852 1 98.38 22 LEU B O 1
ATOM 1589 N N . PHE B 1 23 ? 2.832 25.078 6.887 1 97.94 23 PHE B N 1
ATOM 1590 C CA . PHE B 1 23 ? 2.941 26.312 7.656 1 97.94 23 PHE B CA 1
ATOM 1591 C C . PHE B 1 23 ? 4.188 26.297 8.531 1 97.94 23 PHE B C 1
ATOM 1593 O O . PHE B 1 23 ? 4.52 25.266 9.133 1 97.94 23 PHE B O 1
ATOM 1600 N N . GLU B 1 24 ? 4.801 27.422 8.625 1 97.38 24 GLU B N 1
ATOM 1601 C CA . GLU B 1 24 ? 5.93 27.625 9.523 1 97.38 24 GLU B CA 1
ATOM 1602 C C . GLU B 1 24 ? 5.652 28.75 10.516 1 97.38 24 GLU B C 1
ATOM 1604 O O . GLU B 1 24 ? 4.777 29.594 10.281 1 97.38 24 GLU B O 1
ATOM 1609 N N . ASN B 1 25 ? 6.305 28.688 11.672 1 97.62 25 ASN B N 1
ATOM 1610 C CA . ASN B 1 25 ? 6.203 29.719 12.695 1 97.62 25 ASN B CA 1
ATOM 1611 C C . ASN B 1 25 ? 4.762 29.906 13.164 1 97.62 25 ASN B C 1
ATOM 1613 O O . ASN B 1 25 ? 4.273 31.031 13.258 1 97.62 25 ASN B O 1
ATOM 1617 N N . VAL B 1 26 ? 4.121 28.844 13.336 1 98.25 26 VAL B N 1
ATOM 1618 C CA . VAL B 1 26 ? 2.738 28.875 13.797 1 98.25 26 VAL B CA 1
ATOM 1619 C C . VAL B 1 26 ? 2.695 29.266 15.273 1 98.25 26 VAL B C 1
ATOM 1621 O O . VAL B 1 26 ? 3.455 28.734 16.078 1 98.25 26 VAL B O 1
ATOM 1624 N N . ARG B 1 27 ? 1.808 30.109 15.641 1 97.94 27 ARG B N 1
ATOM 1625 C CA . ARG B 1 27 ? 1.772 30.688 16.984 1 97.94 27 ARG B CA 1
ATOM 1626 C C . ARG B 1 27 ? 0.536 30.219 17.75 1 97.94 27 ARG B C 1
ATOM 1628 O O . ARG B 1 27 ? 0.423 30.438 18.95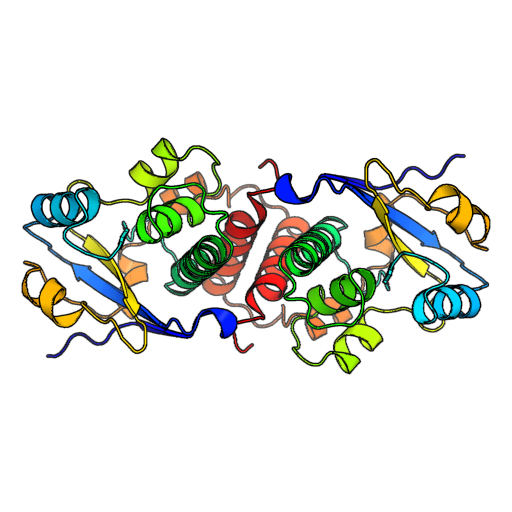3 1 97.94 27 ARG B O 1
ATOM 1635 N N . ASN B 1 28 ? -0.4 29.609 17.094 1 97.88 28 ASN B N 1
ATOM 1636 C CA . ASN B 1 28 ? -1.62 29.172 17.766 1 97.88 28 ASN B CA 1
ATOM 1637 C C . ASN B 1 28 ? -1.864 27.672 17.578 1 97.88 28 ASN B C 1
ATOM 1639 O O . ASN B 1 28 ? -2.994 27.266 17.328 1 97.88 28 ASN B O 1
ATOM 1643 N N . ALA B 1 29 ? -0.859 26.844 17.75 1 97.5 29 ALA B N 1
ATOM 1644 C CA . ALA B 1 29 ? -0.902 25.391 17.562 1 97.5 29 ALA B CA 1
ATOM 1645 C C . ALA B 1 29 ? -1.919 24.75 18.484 1 97.5 29 ALA B C 1
ATOM 1647 O O . ALA B 1 29 ? -2.648 23.844 18.094 1 97.5 29 ALA B O 1
ATOM 1648 N N . GLU B 1 30 ? -2.004 25.172 19.688 1 96.81 30 GLU B N 1
ATOM 1649 C CA . GLU B 1 30 ? -2.924 24.594 20.656 1 96.81 30 GLU B CA 1
ATOM 1650 C C . GLU B 1 30 ? -4.375 24.797 20.234 1 96.81 30 GLU B C 1
ATOM 1652 O O . GLU B 1 30 ? -5.199 23.891 20.359 1 96.81 30 GLU B O 1
ATOM 1657 N N . VAL B 1 31 ? -4.637 25.969 19.797 1 97.31 31 VAL B N 1
ATOM 1658 C CA . VAL B 1 31 ? -5.98 26.281 19.312 1 97.31 31 VAL B CA 1
ATOM 1659 C C . VAL B 1 31 ? -6.32 25.391 18.125 1 97.31 31 VAL B C 1
ATOM 1661 O O . VAL B 1 31 ? -7.414 24.828 18.047 1 97.31 31 VAL B O 1
ATOM 1664 N N . ILE B 1 32 ? -5.406 25.25 17.219 1 98.06 32 ILE B N 1
ATOM 1665 C CA . ILE B 1 32 ? -5.57 24.406 16.031 1 98.06 32 ILE B CA 1
ATOM 1666 C C . ILE B 1 32 ? -5.871 22.969 16.453 1 98.06 32 ILE B C 1
ATOM 1668 O O . ILE B 1 32 ? -6.875 22.391 16.031 1 98.06 32 ILE B O 1
ATOM 1672 N N . ARG B 1 33 ? -5.004 22.469 17.281 1 97.69 33 ARG B N 1
ATOM 1673 C CA . ARG B 1 33 ? -5.137 21.109 17.766 1 97.69 33 ARG B CA 1
ATOM 1674 C C . ARG B 1 33 ? -6.492 20.875 18.422 1 97.69 33 ARG B C 1
ATOM 1676 O O . ARG B 1 33 ? -7.184 19.906 18.125 1 97.69 33 ARG B O 1
ATOM 1683 N N . ASN B 1 34 ? -6.945 21.766 19.234 1 97.25 34 ASN B N 1
ATOM 1684 C CA . ASN B 1 34 ? -8.203 21.641 19.969 1 97.25 34 ASN B CA 1
ATOM 1685 C C . ASN B 1 34 ? -9.398 21.688 19.016 1 97.25 34 ASN B C 1
ATOM 1687 O O . ASN B 1 34 ? -10.359 20.938 19.188 1 97.25 34 ASN B O 1
ATOM 1691 N N . ASN B 1 35 ? -9.328 22.547 18.094 1 97.88 35 ASN B N 1
ATOM 1692 C CA . ASN B 1 35 ? -10.414 22.641 17.125 1 97.88 35 ASN B CA 1
ATOM 1693 C C . ASN B 1 35 ? -10.578 21.359 16.328 1 97.88 35 ASN B C 1
ATOM 1695 O O . ASN B 1 35 ? -11.695 20.938 16.031 1 97.88 35 ASN B O 1
ATOM 1699 N N . ILE B 1 36 ? -9.492 20.703 16.047 1 97.69 36 ILE B N 1
ATOM 1700 C CA . ILE B 1 36 ? -9.523 19.484 15.266 1 97.69 36 ILE B CA 1
ATOM 1701 C C . ILE B 1 36 ? -10.047 18.328 16.125 1 97.69 36 ILE B C 1
ATOM 1703 O O . ILE B 1 36 ? -10.945 17.594 15.711 1 97.69 36 ILE B O 1
ATOM 1707 N N . ILE B 1 37 ? -9.492 18.219 17.297 1 96.56 37 ILE B N 1
ATOM 1708 C CA . ILE B 1 37 ? -9.828 17.109 18.188 1 96.56 37 ILE B CA 1
ATOM 1709 C C . ILE B 1 37 ? -11.305 17.188 18.562 1 96.56 37 ILE B C 1
ATOM 1711 O O . ILE B 1 37 ? -11.977 16.156 18.688 1 96.56 37 ILE B O 1
ATOM 1715 N N . GLN B 1 38 ? -11.812 18.391 18.641 1 96.81 38 GLN B N 1
ATOM 1716 C CA . GLN B 1 38 ? -13.203 18.594 19.047 1 96.81 38 GLN B CA 1
ATOM 1717 C C . GLN B 1 38 ? -14.141 18.469 17.844 1 96.81 38 GLN B C 1
ATOM 1719 O O . GLN B 1 38 ? -15.359 18.562 17.984 1 96.81 38 GLN B O 1
ATOM 1724 N N . GLY B 1 39 ? -13.594 18.438 16.734 1 96.25 39 GLY B N 1
ATOM 1725 C CA . GLY B 1 39 ? -14.398 18.219 15.539 1 96.25 39 GLY B CA 1
ATOM 1726 C C . GLY B 1 39 ? -14.906 19.516 14.922 1 96.25 39 GLY B C 1
ATOM 1727 O O . GLY B 1 39 ? -15.727 19.484 14 1 96.25 39 GLY B O 1
ATOM 1728 N N . VAL B 1 40 ? -14.43 20.594 15.398 1 97.06 40 VAL B N 1
ATOM 1729 C CA . VAL B 1 40 ? -14.797 21.891 14.852 1 97.06 40 VAL B CA 1
ATOM 1730 C C . VAL B 1 40 ? -14.195 22.062 13.453 1 97.06 40 VAL B C 1
ATOM 1732 O O . VAL B 1 40 ? -14.867 22.531 12.531 1 97.06 40 VAL B O 1
ATOM 1735 N N . TRP B 1 41 ? -12.984 21.75 13.328 1 97.88 41 TRP B N 1
ATOM 1736 C CA . TRP B 1 41 ? -12.289 21.781 12.047 1 97.88 41 TRP B CA 1
ATOM 1737 C C . TRP B 1 41 ? -12.219 20.391 11.422 1 97.88 41 TRP B C 1
ATOM 1739 O O . TRP B 1 41 ? -11.812 19.438 12.078 1 97.88 41 TRP B O 1
ATOM 1749 N N . LYS B 1 42 ? -12.602 20.344 10.195 1 97.19 42 LYS B N 1
ATOM 1750 C CA . LYS B 1 42 ? -12.547 19.094 9.43 1 97.19 42 LYS B CA 1
ATOM 1751 C C . LYS B 1 42 ? -11.266 19.016 8.609 1 97.19 42 LYS B C 1
ATOM 1753 O O . LYS B 1 42 ? -11.289 19.234 7.395 1 97.19 42 LYS B O 1
ATOM 1758 N N . CYS B 1 43 ? -10.227 18.703 9.297 1 98.44 43 CYS B N 1
ATOM 1759 C CA . CYS B 1 43 ? -8.906 18.531 8.688 1 98.44 43 CYS B CA 1
ATOM 1760 C C . CYS B 1 43 ? -7.961 17.797 9.625 1 98.44 43 CYS B C 1
ATOM 1762 O O . CYS B 1 43 ? -8.328 17.469 10.75 1 98.44 43 CYS B O 1
ATOM 1764 N N . SER B 1 44 ? -6.812 17.422 9.117 1 98.56 44 SER B N 1
ATOM 1765 C CA . SER B 1 44 ? -5.746 16.828 9.922 1 98.56 44 SER B CA 1
ATOM 1766 C C . SER B 1 44 ? -4.559 17.781 10.031 1 98.56 44 SER B C 1
ATOM 1768 O O . SER B 1 44 ? -4.254 18.516 9.094 1 98.56 44 SER B O 1
ATOM 1770 N N . ALA B 1 45 ? -3.945 17.828 11.141 1 98.62 45 ALA B N 1
ATOM 1771 C CA . ALA B 1 45 ? -2.662 18.484 11.336 1 98.62 45 ALA B CA 1
ATOM 1772 C C . ALA B 1 45 ? -1.562 17.484 11.664 1 98.62 45 ALA B C 1
ATOM 1774 O O . ALA B 1 45 ? -1.701 16.688 12.586 1 98.62 45 ALA B O 1
ATOM 1775 N N . ILE B 1 46 ? -0.455 17.547 10.906 1 98.75 46 ILE B N 1
ATOM 1776 C CA . ILE B 1 46 ? 0.587 16.531 10.977 1 98.75 46 ILE B CA 1
ATOM 1777 C C . ILE B 1 46 ? 1.94 17.203 11.227 1 98.75 46 ILE B C 1
ATOM 1779 O O . ILE B 1 46 ? 2.246 18.234 10.633 1 98.75 46 ILE B O 1
ATOM 1783 N N . LYS B 1 47 ? 2.74 16.609 12.078 1 97.81 47 LYS B N 1
ATOM 1784 C CA . LYS B 1 47 ? 4.125 17.031 12.242 1 97.81 47 LYS B CA 1
ATOM 1785 C C . LYS B 1 47 ? 4.938 16.75 10.977 1 97.81 47 LYS B C 1
ATOM 1787 O O . LYS B 1 47 ? 4.961 15.609 10.492 1 97.81 47 LYS B O 1
ATOM 1792 N N . PRO B 1 48 ? 5.605 17.75 10.492 1 98.06 48 PRO B N 1
ATOM 1793 C CA . PRO B 1 48 ? 6.359 17.531 9.25 1 98.06 48 PRO B CA 1
ATOM 1794 C C . PRO B 1 48 ? 7.609 16.688 9.469 1 98.06 48 PRO B C 1
ATOM 1796 O O . PRO B 1 48 ? 8.148 16.125 8.516 1 98.06 48 PRO B O 1
ATOM 1799 N N . GLU B 1 49 ? 8.094 16.531 10.617 1 97.06 49 GLU B N 1
ATOM 1800 C CA . GLU B 1 49 ? 9.391 15.93 10.906 1 97.06 49 GLU B CA 1
ATOM 1801 C C . GLU B 1 49 ? 9.422 14.469 10.469 1 97.06 49 GLU B C 1
ATOM 1803 O O . GLU B 1 49 ? 10.5 13.922 10.203 1 97.06 49 GLU B O 1
ATOM 1808 N N . LEU B 1 50 ? 8.25 13.828 10.312 1 96.75 50 LEU B N 1
ATOM 1809 C CA . LEU B 1 50 ? 8.211 12.406 9.977 1 96.75 50 LEU B CA 1
ATOM 1810 C C . LEU B 1 50 ? 7.691 12.203 8.555 1 96.75 50 LEU B C 1
ATOM 1812 O O . LEU B 1 50 ? 7.309 11.094 8.188 1 96.75 50 LEU B O 1
ATOM 1816 N N . ILE B 1 51 ? 7.633 13.25 7.816 1 98.56 51 ILE B N 1
ATOM 1817 C CA . ILE B 1 51 ? 7.141 13.18 6.445 1 98.56 51 ILE B CA 1
ATOM 1818 C C . ILE B 1 51 ? 8.281 13.477 5.473 1 98.56 51 ILE B C 1
ATOM 1820 O O . ILE B 1 51 ? 8.852 14.57 5.488 1 98.56 51 ILE B O 1
ATOM 1824 N N . ILE B 1 52 ? 8.594 12.539 4.629 1 97.88 52 ILE B N 1
ATOM 1825 C CA . ILE B 1 52 ? 9.727 12.703 3.721 1 97.88 52 ILE B CA 1
ATOM 1826 C C . ILE B 1 52 ? 9.242 13.289 2.395 1 97.88 52 ILE B C 1
ATOM 1828 O O . ILE B 1 52 ? 10.008 13.938 1.684 1 97.88 52 ILE B O 1
ATOM 1832 N N . ASP B 1 53 ? 7.973 13.086 2.023 1 97.5 53 ASP B N 1
ATOM 1833 C CA . ASP B 1 53 ? 7.34 13.516 0.779 1 97.5 53 ASP B CA 1
ATOM 1834 C C . ASP B 1 53 ? 5.832 13.656 0.95 1 97.5 53 ASP B C 1
ATOM 1836 O O . ASP B 1 53 ? 5.199 12.844 1.629 1 97.5 53 ASP B O 1
ATOM 1840 N N . PRO B 1 54 ? 5.199 14.688 0.363 1 97.62 54 PRO B N 1
ATOM 1841 C CA . PRO B 1 54 ? 3.742 14.812 0.478 1 97.62 54 PRO B CA 1
ATOM 1842 C C . PRO B 1 54 ? 3.004 13.57 -0.023 1 97.62 54 PRO B C 1
ATOM 1844 O O . PRO B 1 54 ? 1.905 13.266 0.449 1 97.62 54 PRO B O 1
ATOM 1847 N N . PHE B 1 55 ? 3.621 12.836 -0.892 1 97.38 55 PHE B N 1
ATOM 1848 C CA . PHE B 1 55 ? 3.027 11.602 -1.402 1 97.38 55 PHE B CA 1
ATOM 1849 C C . PHE B 1 55 ? 2.799 10.602 -0.275 1 97.38 55 PHE B C 1
ATOM 1851 O O . PHE B 1 55 ? 1.822 9.852 -0.294 1 97.38 55 PHE B O 1
ATOM 1858 N N . GLN B 1 56 ? 3.697 10.57 0.648 1 98.25 56 GLN B N 1
ATOM 1859 C CA . GLN B 1 56 ? 3.543 9.742 1.84 1 98.25 56 GLN B CA 1
ATOM 1860 C C . GLN B 1 56 ? 2.199 10 2.518 1 98.25 56 GLN B C 1
ATOM 1862 O O . GLN B 1 56 ? 1.483 9.055 2.865 1 98.25 56 GLN B O 1
ATOM 1867 N N . VAL B 1 57 ? 1.815 11.25 2.643 1 98.69 57 VAL B N 1
ATOM 1868 C CA . VAL B 1 57 ? 0.558 11.664 3.256 1 98.69 57 VAL B CA 1
ATOM 1869 C C . VAL B 1 57 ? -0.609 11.289 2.346 1 98.69 57 VAL B C 1
ATOM 1871 O O . VAL B 1 57 ? -1.66 10.852 2.82 1 98.69 57 VAL B O 1
ATOM 1874 N N . ALA B 1 58 ? -0.406 11.461 1.072 1 98.44 58 ALA B N 1
ATOM 1875 C CA . ALA B 1 58 ? -1.451 11.125 0.107 1 98.44 58 ALA B CA 1
ATOM 1876 C C . ALA B 1 58 ? -1.848 9.656 0.212 1 98.44 58 ALA B C 1
ATOM 1878 O O . ALA B 1 58 ? -3.033 9.32 0.156 1 98.44 58 ALA B O 1
ATOM 1879 N N . VAL B 1 59 ? -0.876 8.828 0.37 1 98.25 59 VAL B N 1
ATOM 1880 C CA . VAL B 1 59 ? -1.136 7.395 0.476 1 98.25 59 VAL B CA 1
ATOM 1881 C C . VAL B 1 59 ? -1.945 7.109 1.738 1 98.25 59 VAL B C 1
ATOM 1883 O O . VAL B 1 59 ? -2.928 6.367 1.697 1 98.25 59 VAL B O 1
ATOM 1886 N N . ALA B 1 60 ? -1.534 7.691 2.861 1 98.69 60 ALA B N 1
ATOM 1887 C CA . ALA B 1 60 ? -2.258 7.531 4.121 1 98.69 60 ALA B CA 1
ATOM 1888 C C . ALA B 1 60 ? -3.689 8.039 3.998 1 98.69 60 ALA B C 1
ATOM 1890 O O . ALA B 1 60 ? -4.625 7.402 4.484 1 98.69 60 ALA B O 1
ATOM 1891 N N . ALA B 1 61 ? -3.848 9.156 3.332 1 98.69 61 ALA B N 1
ATOM 1892 C CA . ALA B 1 61 ? -5.164 9.75 3.139 1 98.69 61 ALA B CA 1
ATOM 1893 C C . ALA B 1 61 ? -6.039 8.875 2.248 1 98.69 61 ALA B C 1
ATOM 1895 O O . ALA B 1 61 ? -7.234 8.703 2.514 1 98.69 61 ALA B O 1
ATOM 1896 N N . ASN B 1 62 ? -5.461 8.359 1.215 1 98.06 62 ASN B N 1
ATOM 1897 C CA . ASN B 1 62 ? -6.199 7.484 0.315 1 98.06 62 ASN B CA 1
ATOM 1898 C C . ASN B 1 62 ? -6.754 6.27 1.049 1 98.06 62 ASN B C 1
ATOM 1900 O O . ASN B 1 62 ? -7.922 5.914 0.877 1 98.06 62 ASN B O 1
ATOM 1904 N N . LYS B 1 63 ? -5.902 5.672 1.822 1 97.25 63 LYS B N 1
ATOM 1905 C CA . LYS B 1 63 ? -6.371 4.539 2.617 1 97.25 63 LYS B CA 1
ATOM 1906 C C . LYS B 1 63 ? -7.477 4.965 3.582 1 97.25 63 LYS B C 1
ATOM 1908 O O . LYS B 1 63 ? -8.445 4.227 3.791 1 97.25 63 LYS B O 1
ATOM 1913 N N . ALA B 1 64 ? -7.379 6.125 4.168 1 98.44 64 ALA B N 1
ATOM 1914 C CA . ALA B 1 64 ? -8.359 6.621 5.133 1 98.44 64 ALA B CA 1
ATOM 1915 C C . ALA B 1 64 ? -9.727 6.801 4.484 1 98.44 64 ALA B C 1
ATOM 1917 O O . ALA B 1 64 ? -10.742 6.352 5.023 1 98.44 64 ALA B O 1
ATOM 1918 N N . VAL B 1 65 ? -9.805 7.406 3.34 1 98.19 65 VAL B N 1
ATOM 1919 C CA . VAL B 1 65 ? -11.086 7.688 2.699 1 98.19 65 VAL B CA 1
ATOM 1920 C C . VAL B 1 65 ? -11.719 6.387 2.213 1 98.19 65 VAL B C 1
ATOM 1922 O O . VAL B 1 65 ? -12.938 6.238 2.225 1 98.19 65 VAL B O 1
ATOM 1925 N N . LEU B 1 66 ? -10.914 5.445 1.753 1 96.69 66 LEU B N 1
ATOM 1926 C CA . LEU B 1 66 ? -11.43 4.141 1.367 1 96.69 66 LEU B CA 1
ATOM 1927 C C . LEU B 1 66 ? -12 3.402 2.574 1 96.69 66 LEU B C 1
ATOM 1929 O O . LEU B 1 66 ? -13.07 2.791 2.49 1 96.69 66 LEU B O 1
ATOM 1933 N N . SER B 1 67 ? -11.25 3.43 3.697 1 97.06 67 SER B N 1
ATOM 1934 C CA . SER B 1 67 ? -11.742 2.812 4.926 1 97.06 67 SER B CA 1
ATOM 1935 C C . SER B 1 67 ? -13.07 3.432 5.359 1 97.06 67 SER B C 1
ATOM 1937 O O . SER B 1 67 ? -13.961 2.73 5.844 1 97.06 67 SER B O 1
ATOM 1939 N N . GLU B 1 68 ? -13.141 4.727 5.223 1 97.62 68 GLU B N 1
ATOM 1940 C CA . GLU B 1 68 ? -14.391 5.402 5.547 1 97.62 68 GLU B CA 1
ATOM 1941 C C . GLU B 1 68 ? -15.523 4.922 4.648 1 97.62 68 GLU B C 1
ATOM 1943 O O . GLU B 1 68 ? -16.609 4.602 5.133 1 97.62 68 GLU B O 1
ATOM 1948 N N . LYS B 1 69 ? -15.273 4.844 3.385 1 96.31 69 LYS B N 1
ATOM 1949 C CA . LYS B 1 69 ? -16.266 4.422 2.404 1 96.31 69 LYS B CA 1
ATOM 1950 C C . LYS B 1 69 ? -16.781 3.012 2.703 1 96.31 69 LYS B C 1
ATOM 1952 O O . LYS B 1 69 ? -17.953 2.719 2.525 1 96.31 69 LYS B O 1
ATOM 1957 N N . HIS B 1 70 ? -15.906 2.168 3.189 1 95.25 70 HIS B N 1
ATOM 1958 C CA . HIS B 1 70 ? -16.25 0.764 3.387 1 95.25 70 HIS B CA 1
ATOM 1959 C C . HIS B 1 70 ? -16.562 0.474 4.852 1 95.25 70 HIS B C 1
ATOM 1961 O O . HIS B 1 70 ? -16.734 -0.686 5.234 1 95.25 70 HIS B O 1
ATOM 1967 N N . ASN B 1 71 ? -16.609 1.448 5.703 1 95.69 71 ASN B N 1
ATOM 1968 C CA . ASN B 1 71 ? -16.938 1.349 7.121 1 95.69 71 ASN B CA 1
ATOM 1969 C C . ASN B 1 71 ? -15.984 0.415 7.859 1 95.69 71 ASN B C 1
ATOM 1971 O O . ASN B 1 71 ? -16.422 -0.458 8.609 1 95.69 71 ASN B O 1
ATOM 1975 N N . THR B 1 72 ? -14.656 0.633 7.523 1 95.31 72 THR B N 1
ATOM 1976 C CA . THR B 1 72 ? -13.648 -0.222 8.141 1 95.31 72 THR B CA 1
ATOM 1977 C C . THR B 1 72 ? -12.602 0.615 8.867 1 95.31 72 THR B C 1
ATOM 1979 O O . THR B 1 72 ? -11.477 0.155 9.094 1 95.31 72 THR B O 1
ATOM 1982 N N . MET B 1 73 ? -12.898 1.836 9.188 1 97.25 73 MET B N 1
ATOM 1983 C CA . MET B 1 73 ? -11.945 2.693 9.891 1 97.25 73 MET B CA 1
ATOM 1984 C C . MET B 1 73 ? -11.625 2.127 11.273 1 97.25 73 MET B C 1
ATOM 1986 O O . MET B 1 73 ? -12.5 1.574 11.945 1 97.25 73 MET B O 1
ATOM 1990 N N . VAL B 1 74 ? -10.445 2.398 11.664 1 97.12 74 VAL B N 1
ATOM 1991 C CA . VAL B 1 74 ? -9.992 1.974 12.984 1 97.12 74 VAL B CA 1
ATOM 1992 C C . VAL B 1 74 ? -10.188 3.104 13.992 1 97.12 74 VAL B C 1
ATOM 1994 O O . VAL B 1 74 ? -10.539 2.859 15.148 1 97.12 74 VAL B O 1
ATOM 1997 N N . THR B 1 75 ? -9.961 4.355 13.539 1 97.94 75 THR B N 1
ATOM 1998 C CA . THR B 1 75 ? -10.086 5.512 14.414 1 97.94 75 THR B CA 1
ATOM 1999 C C . THR B 1 75 ? -11.453 6.168 14.258 1 97.94 75 THR B C 1
ATOM 2001 O O . THR B 1 75 ? -12.297 5.691 13.492 1 97.94 75 THR B O 1
ATOM 2004 N N . ARG B 1 76 ? -11.656 7.289 14.969 1 97 76 ARG B N 1
ATOM 2005 C CA . ARG B 1 76 ? -12.977 7.887 15.109 1 97 76 ARG B CA 1
ATOM 2006 C C . ARG B 1 76 ? -13.336 8.711 13.875 1 97 76 ARG B C 1
ATOM 2008 O O . ARG B 1 76 ? -14.508 8.773 13.484 1 97 76 ARG B O 1
ATOM 2015 N N . THR B 1 77 ? -12.414 9.289 13.328 1 97.94 77 THR B N 1
ATOM 2016 C CA . THR B 1 77 ? -12.68 10.148 12.18 1 97.94 77 THR B CA 1
ATOM 2017 C C . THR B 1 77 ? -11.711 9.852 11.039 1 97.94 77 THR B C 1
ATOM 2019 O O . THR B 1 77 ? -10.633 9.289 11.266 1 97.94 77 THR B O 1
ATOM 2022 N N . VAL B 1 78 ? -12.086 10.242 9.82 1 98.44 78 VAL B N 1
ATOM 2023 C CA . VAL B 1 78 ? -11.227 10.039 8.656 1 98.44 78 VAL B CA 1
ATOM 2024 C C . VAL B 1 78 ? -9.93 10.812 8.828 1 98.44 78 VAL B C 1
ATOM 2026 O O . VAL B 1 78 ? -8.875 10.391 8.352 1 98.44 78 VAL B O 1
ATOM 2029 N N . PHE B 1 79 ? -9.922 11.875 9.586 1 98.56 79 PHE B N 1
ATOM 2030 C CA . PHE B 1 79 ? -8.758 12.727 9.789 1 98.56 79 PHE B CA 1
ATOM 2031 C C . PHE B 1 79 ? -7.77 12.078 10.75 1 98.56 79 PHE B C 1
ATOM 2033 O O . PHE B 1 79 ? -6.559 12.102 10.516 1 98.56 79 PHE B O 1
ATOM 2040 N N . SER B 1 80 ? -8.289 11.523 11.836 1 98.5 80 SER B N 1
ATOM 2041 C CA . SER B 1 80 ? -7.418 10.766 12.727 1 98.5 80 SER B CA 1
ATOM 2042 C C . SER B 1 80 ? -6.922 9.484 12.055 1 98.5 80 SER B C 1
ATOM 2044 O O . SER B 1 80 ? -5.824 9.008 12.359 1 98.5 80 SER B O 1
ATOM 2046 N N . GLU B 1 81 ? -7.715 8.938 11.109 1 98.75 81 GLU B N 1
ATOM 2047 C CA . GLU B 1 81 ? -7.332 7.746 10.359 1 98.75 81 GLU B CA 1
ATOM 2048 C C . GLU B 1 81 ? -6.09 8.008 9.508 1 98.75 81 GLU B C 1
ATOM 2050 O O . GLU B 1 81 ? -5.25 7.117 9.344 1 98.75 81 GLU B O 1
ATOM 2055 N N . ILE B 1 82 ? -5.984 9.227 9.016 1 98.88 82 ILE B N 1
ATOM 2056 C CA . ILE B 1 82 ? -4.805 9.602 8.242 1 98.88 82 ILE B CA 1
ATOM 2057 C C . ILE B 1 82 ? -3.555 9.453 9.102 1 98.88 82 ILE B C 1
ATOM 2059 O O . ILE B 1 82 ? -2.564 8.859 8.672 1 98.88 82 ILE B O 1
ATOM 2063 N N . LEU B 1 83 ? -3.639 9.984 10.328 1 98.75 83 LEU B N 1
ATOM 2064 C CA . LEU B 1 83 ? -2.504 9.891 11.242 1 98.75 83 LEU B CA 1
ATOM 2065 C C . LEU B 1 83 ? -2.193 8.438 11.57 1 98.75 83 LEU B C 1
ATOM 2067 O O . LEU B 1 83 ? -1.03 8.023 11.562 1 98.75 83 LEU B O 1
ATOM 2071 N N . TYR B 1 84 ? -3.203 7.691 11.805 1 98.69 84 TYR B N 1
ATOM 2072 C CA . TYR B 1 84 ? -3.055 6.277 12.117 1 98.69 84 TYR B CA 1
ATOM 2073 C C . TYR B 1 84 ? -2.373 5.535 10.969 1 98.69 84 TYR B C 1
ATOM 2075 O O . TYR B 1 84 ? -1.502 4.691 11.203 1 98.69 84 TYR B O 1
ATOM 2083 N N . ASN B 1 85 ? -2.727 5.879 9.766 1 98.38 85 ASN B N 1
ATOM 2084 C CA . ASN B 1 85 ? -2.211 5.195 8.586 1 98.38 85 ASN B CA 1
ATOM 2085 C C . ASN B 1 85 ? -0.757 5.566 8.312 1 98.38 85 ASN B C 1
ATOM 2087 O O . ASN B 1 85 ? -0.046 4.84 7.617 1 98.38 85 ASN B O 1
ATOM 2091 N N . LEU B 1 86 ? -0.342 6.672 8.836 1 98.69 86 LEU B N 1
ATOM 2092 C CA . LEU B 1 86 ? 1.04 7.098 8.648 1 98.69 86 LEU B CA 1
ATOM 2093 C C . LEU B 1 86 ? 1.987 6.266 9.508 1 98.69 86 LEU B C 1
ATOM 2095 O O . LEU B 1 86 ? 3.193 6.227 9.25 1 98.69 86 LEU B O 1
ATOM 2099 N N . SER B 1 87 ? 1.463 5.688 10.508 1 97.44 87 SER B N 1
ATOM 2100 C CA . SER B 1 87 ? 2.266 4.922 11.453 1 97.44 87 SER B CA 1
ATOM 2101 C C . SER B 1 87 ? 2.361 3.457 11.039 1 97.44 87 SER B C 1
ATOM 2103 O O . SER B 1 87 ? 1.479 2.943 10.352 1 97.44 87 SER B O 1
ATOM 2105 N N . ILE B 1 88 ? 3.4 2.754 11.453 1 95.81 88 ILE B N 1
ATOM 2106 C CA . ILE B 1 88 ? 3.51 1.327 11.172 1 95.81 88 ILE B CA 1
ATOM 2107 C C . ILE B 1 88 ? 3.092 0.528 12.406 1 95.81 88 ILE B C 1
ATOM 2109 O O . ILE B 1 88 ? 2.988 -0.7 12.352 1 95.81 88 ILE B O 1
ATOM 2113 N N . THR B 1 89 ? 2.891 1.229 13.5 1 94.19 89 THR B N 1
ATOM 2114 C CA . THR B 1 89 ? 2.367 0.575 14.695 1 94.19 89 THR B CA 1
ATOM 2115 C C . THR B 1 89 ? 0.849 0.439 14.617 1 94.19 89 THR B C 1
ATOM 2117 O O . THR B 1 89 ? 0.183 1.236 13.953 1 94.19 89 THR B O 1
ATOM 2120 N N . LYS B 1 90 ? 0.273 -0.502 15.32 1 94.31 90 LYS B N 1
ATOM 2121 C CA . LYS B 1 90 ? -1.174 -0.696 15.375 1 94.31 90 LYS B CA 1
ATOM 2122 C C . LYS B 1 90 ? -1.768 -0.016 16.609 1 94.31 90 LYS B C 1
ATOM 2124 O O . LYS B 1 90 ? -2.982 -0.049 16.812 1 94.31 90 LYS B O 1
ATOM 2129 N N . ASN B 1 91 ? -0.915 0.611 17.359 1 96.25 91 ASN B N 1
ATOM 2130 C CA . ASN B 1 91 ? -1.371 1.361 18.516 1 96.25 91 ASN B CA 1
ATOM 2131 C C . ASN B 1 91 ? -1.908 2.734 18.125 1 96.25 91 ASN B C 1
ATOM 2133 O O . ASN B 1 91 ? -1.143 3.615 17.734 1 96.25 91 ASN B O 1
ATOM 2137 N N . ILE B 1 92 ? -3.199 2.9 18.312 1 97.38 92 ILE B N 1
ATOM 2138 C CA . ILE B 1 92 ? -3.889 4.109 17.859 1 97.38 92 ILE B CA 1
ATOM 2139 C C . ILE B 1 92 ? -3.303 5.324 18.578 1 97.38 92 ILE B C 1
ATOM 2141 O O . ILE B 1 92 ? -2.889 6.293 17.938 1 97.38 92 ILE B O 1
ATOM 2145 N N . THR B 1 93 ? -3.186 5.203 19.938 1 97.56 93 THR B N 1
ATOM 2146 C CA . THR B 1 93 ? -2.74 6.324 20.75 1 97.56 93 THR B CA 1
ATOM 2147 C C . THR B 1 93 ? -1.325 6.746 20.359 1 97.56 93 THR B C 1
ATOM 2149 O O . THR B 1 93 ? -1.056 7.938 20.188 1 97.56 93 THR B O 1
ATOM 2152 N N . GLN B 1 94 ? -0.483 5.773 20.156 1 97.38 94 GLN B N 1
ATOM 2153 C CA . GLN B 1 94 ? 0.895 6.062 19.781 1 97.38 94 GLN B CA 1
ATOM 2154 C C . GLN B 1 94 ? 0.957 6.723 18.406 1 97.38 94 GLN B C 1
ATOM 2156 O O . GLN B 1 94 ? 1.729 7.66 18.203 1 97.38 94 GLN B O 1
ATOM 2161 N N . SER B 1 95 ? 0.166 6.27 17.5 1 97.88 95 SER B N 1
ATOM 2162 C CA . SER B 1 95 ? 0.139 6.82 16.141 1 97.88 95 SER B CA 1
ATOM 2163 C C . SER B 1 95 ? -0.303 8.281 16.156 1 97.88 95 SER B C 1
ATOM 2165 O O . SER B 1 95 ? 0.348 9.133 15.555 1 97.88 95 SER B O 1
ATOM 2167 N N . LEU B 1 96 ? -1.377 8.57 16.891 1 97.88 96 LEU B N 1
ATOM 2168 C CA . LEU B 1 96 ? -1.935 9.914 16.906 1 97.88 96 LEU B CA 1
ATOM 2169 C C . LEU B 1 96 ? -0.984 10.883 17.609 1 97.88 96 LEU B C 1
ATOM 2171 O O . LEU B 1 96 ? -0.8 12.016 17.156 1 97.88 96 LEU B O 1
ATOM 2175 N N . THR B 1 97 ? -0.359 10.43 18.625 1 96.69 97 THR B N 1
ATOM 2176 C CA . THR B 1 97 ? 0.557 11.273 19.391 1 96.69 97 THR B CA 1
ATOM 2177 C C . THR B 1 97 ? 1.828 11.547 18.594 1 96.69 97 THR B C 1
ATOM 2179 O O . THR B 1 97 ? 2.352 12.664 18.609 1 96.69 97 THR B O 1
ATOM 2182 N N . ARG B 1 98 ? 2.307 10.586 17.922 1 97.06 98 ARG B N 1
ATOM 2183 C CA . ARG B 1 98 ? 3.574 10.695 17.203 1 97.06 98 ARG B CA 1
ATOM 2184 C C . ARG B 1 98 ? 3.434 11.578 15.969 1 97.06 98 ARG B C 1
ATOM 2186 O O . ARG B 1 98 ? 4.328 12.375 15.664 1 97.06 98 ARG B O 1
ATOM 2193 N N . PHE B 1 99 ? 2.352 11.477 15.32 1 98.38 99 PHE B N 1
ATOM 2194 C CA . PHE B 1 99 ? 2.23 12.172 14.039 1 98.38 99 PHE B CA 1
ATOM 2195 C C . PHE B 1 99 ? 1.421 13.453 14.195 1 98.38 99 PHE B C 1
ATOM 2197 O O . PHE B 1 99 ? 1.514 14.359 13.367 1 98.38 99 PHE B O 1
ATOM 2204 N N . GLY B 1 100 ? 0.594 13.508 15.156 1 98.06 100 GLY B N 1
ATOM 2205 C CA . GLY B 1 100 ? -0.189 14.711 15.414 1 98.06 100 GLY B CA 1
ATOM 2206 C C . GLY B 1 100 ? 0.619 15.828 16.047 1 98.06 100 GLY B C 1
ATOM 2207 O O . GLY B 1 100 ? 1.715 15.594 16.562 1 98.06 100 GLY B O 1
ATOM 2208 N N . ILE B 1 101 ? -0.008 17 16.078 1 97.31 101 ILE B N 1
ATOM 2209 C CA . ILE B 1 101 ? 0.706 18.156 16.609 1 97.31 101 ILE B CA 1
ATOM 2210 C C . ILE B 1 101 ? 0.402 18.312 18.094 1 97.31 101 ILE B C 1
ATOM 2212 O O . ILE B 1 101 ? -0.651 17.891 18.578 1 97.31 101 ILE B O 1
ATOM 2216 N N . GLU B 1 102 ? 1.289 18.797 18.75 1 93 102 GLU B N 1
ATOM 2217 C CA . GLU B 1 102 ? 1.121 19.219 20.141 1 93 102 GLU B CA 1
ATOM 2218 C C . GLU B 1 102 ? 1.386 20.703 20.312 1 93 102 GLU B C 1
ATOM 2220 O O . GLU B 1 102 ? 0.449 21.5 20.344 1 93 102 GLU B O 1
ATOM 2225 N N . LYS B 1 103 ? 2.688 21.172 20.375 1 91.44 103 LYS B N 1
ATOM 2226 C CA . LYS B 1 103 ? 3.102 22.562 20.438 1 91.44 103 LYS B CA 1
ATOM 2227 C C . LYS B 1 103 ? 4 22.922 19.266 1 91.44 103 LYS B C 1
ATOM 2229 O O . LYS B 1 103 ? 4.762 23.891 19.328 1 91.44 103 LYS B O 1
ATOM 2234 N N . ASP B 1 104 ? 3.947 22.188 18.266 1 92.69 104 ASP B N 1
ATOM 2235 C CA . ASP B 1 104 ? 4.816 22.328 17.109 1 92.69 104 ASP B CA 1
ATOM 2236 C C . ASP B 1 104 ? 4.621 23.672 16.422 1 92.69 104 ASP B C 1
ATOM 2238 O O . ASP B 1 104 ? 3.494 24.156 16.312 1 92.69 104 ASP B O 1
ATOM 2242 N N . THR B 1 105 ? 5.664 24.234 15.992 1 94.44 105 THR B N 1
ATOM 2243 C CA . THR B 1 105 ? 5.621 25.516 15.312 1 94.44 105 THR B CA 1
ATOM 2244 C C . THR B 1 105 ? 5.527 25.328 13.797 1 94.44 105 THR B C 1
ATOM 2246 O O . THR B 1 105 ? 5.277 26.281 13.062 1 94.44 105 THR B O 1
ATOM 2249 N N . ASN B 1 106 ? 5.809 24.141 13.297 1 97.5 106 ASN B N 1
ATOM 2250 C CA . ASN B 1 106 ? 5.59 23.781 11.906 1 97.5 106 ASN B CA 1
ATOM 2251 C C . ASN B 1 106 ? 4.566 22.656 11.773 1 97.5 106 ASN B C 1
ATOM 2253 O O . ASN B 1 106 ? 4.562 21.719 12.578 1 97.5 106 ASN B O 1
ATOM 2257 N N . LEU B 1 107 ? 3.725 22.84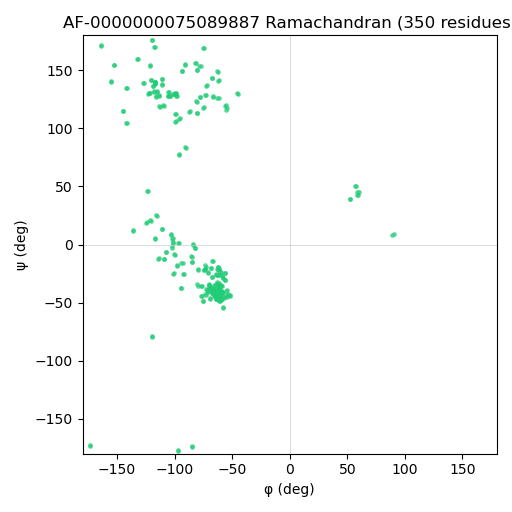4 10.789 1 97.75 107 LEU B N 1
ATOM 2258 C CA . LEU B 1 107 ? 2.732 21.781 10.648 1 97.75 107 LEU B CA 1
ATOM 2259 C C . LEU B 1 107 ? 2.258 21.656 9.211 1 97.75 107 LEU B C 1
ATOM 2261 O O . LEU B 1 107 ? 2.428 22.578 8.414 1 97.75 107 LEU B O 1
ATOM 2265 N N . LEU B 1 108 ? 1.811 20.5 8.836 1 98.5 108 LEU B N 1
ATOM 2266 C CA . LEU B 1 108 ? 1.07 20.219 7.617 1 98.5 108 LEU B CA 1
ATOM 2267 C C . LEU B 1 108 ? -0.43 20.172 7.887 1 98.5 108 LEU B C 1
ATOM 2269 O O . LEU B 1 108 ? -0.881 19.469 8.789 1 98.5 108 LEU B O 1
ATOM 2273 N N . LEU B 1 109 ? -1.172 20.906 7.148 1 98.38 109 LEU B N 1
ATOM 2274 C CA . LEU B 1 109 ? -2.627 20.812 7.199 1 98.38 109 LEU B CA 1
ATOM 2275 C C . LEU B 1 109 ? -3.166 20.062 5.984 1 98.38 109 LEU B C 1
ATOM 2277 O O . LEU B 1 109 ? -2.826 20.391 4.848 1 98.38 109 LEU B O 1
ATOM 2281 N N . CYS B 1 110 ? -3.986 19.062 6.281 1 98.56 110 CYS B N 1
ATOM 2282 C CA . CYS B 1 110 ? -4.543 18.219 5.23 1 98.56 110 CYS B CA 1
ATOM 2283 C C . CYS B 1 110 ? -6.059 18.359 5.164 1 98.56 110 CYS B C 1
ATOM 2285 O O . CYS B 1 110 ? -6.746 18.188 6.172 1 98.56 110 CYS B O 1
ATOM 2287 N N . PHE B 1 111 ? -6.531 18.641 3.986 1 98.5 111 PHE B N 1
ATOM 2288 C CA . PHE B 1 111 ? -7.965 18.766 3.748 1 98.5 111 PHE B CA 1
ATOM 2289 C C . PHE B 1 111 ? -8.445 17.719 2.75 1 98.5 111 PHE B C 1
ATOM 2291 O O . PHE B 1 111 ? -7.777 17.469 1.747 1 98.5 111 PHE B O 1
ATOM 2298 N N . LEU B 1 112 ? -9.469 17.078 3.078 1 98.5 112 LEU B N 1
ATOM 2299 C CA . LEU B 1 112 ? -10.164 16.188 2.162 1 98.5 112 LEU B CA 1
ATOM 2300 C C . LEU B 1 112 ? -11.344 16.891 1.498 1 98.5 112 LEU B C 1
ATOM 2302 O O . LEU B 1 112 ? -12.367 17.125 2.139 1 98.5 112 LEU B O 1
ATOM 2306 N N . VAL B 1 113 ? -11.195 17.188 0.239 1 97.81 113 VAL B N 1
ATOM 2307 C CA . VAL B 1 113 ? -12.141 18.031 -0.478 1 97.81 113 VAL B CA 1
ATOM 2308 C C . VAL B 1 113 ? -13.023 17.188 -1.39 1 97.81 113 VAL B C 1
ATOM 2310 O O . VAL B 1 113 ? -12.523 16.297 -2.094 1 97.81 113 VAL B O 1
ATOM 2313 N N . THR B 1 114 ? -14.25 17.406 -1.306 1 96.75 114 THR B N 1
ATOM 2314 C CA . THR B 1 114 ? -15.219 16.797 -2.211 1 96.75 114 THR B CA 1
ATOM 2315 C C . THR B 1 114 ? -15.984 17.859 -2.982 1 96.75 114 THR B C 1
ATOM 2317 O O . THR B 1 114 ? -15.734 19.062 -2.814 1 96.75 114 THR B O 1
ATOM 2320 N N . GLU B 1 115 ? -16.844 17.422 -3.896 1 91.69 115 GLU B N 1
ATOM 2321 C CA . GLU B 1 115 ? -17.656 18.344 -4.68 1 91.69 115 GLU B CA 1
ATOM 2322 C C . GLU B 1 115 ? -18.484 19.25 -3.771 1 91.69 115 GLU B C 1
ATOM 2324 O O . GLU B 1 115 ? -18.703 20.422 -4.082 1 91.69 115 GLU B O 1
ATOM 2329 N N . SER B 1 116 ? -18.859 18.766 -2.625 1 90.94 116 SER B N 1
ATOM 2330 C CA . SER B 1 116 ? -19.812 19.484 -1.8 1 90.94 116 SER B CA 1
ATOM 2331 C C . SER B 1 116 ? -19.156 20.109 -0.579 1 90.94 116 SER B C 1
ATOM 2333 O O . SER B 1 116 ? -19.766 20.891 0.146 1 90.94 116 SER B O 1
ATOM 2335 N N . LEU B 1 117 ? -17.906 19.812 -0.395 1 90.44 117 LEU B N 1
ATOM 2336 C CA . LEU B 1 117 ? -17.328 20.234 0.88 1 90.44 117 LEU B CA 1
ATOM 2337 C C . LEU B 1 117 ? -15.875 20.641 0.709 1 90.44 117 LEU B C 1
ATOM 2339 O O . LEU B 1 117 ? -15.039 19.828 0.299 1 90.44 117 LEU B O 1
ATOM 2343 N N . ASP B 1 118 ? -15.508 21.844 0.907 1 95.06 118 ASP B N 1
ATOM 2344 C CA . ASP B 1 118 ? -14.156 22.391 1.02 1 95.06 118 ASP B CA 1
ATOM 2345 C C . ASP B 1 118 ? -14.094 23.484 2.082 1 95.06 118 ASP B C 1
ATOM 2347 O O . ASP B 1 118 ? -14.508 24.625 1.836 1 95.06 118 ASP B O 1
ATOM 2351 N N . THR B 1 119 ? -13.555 23.188 3.174 1 93.88 119 THR B N 1
ATOM 2352 C CA . THR B 1 119 ? -13.516 24.125 4.289 1 93.88 119 THR B CA 1
ATOM 2353 C C . THR B 1 119 ? -12.133 24.75 4.418 1 93.88 119 THR B C 1
ATOM 2355 O O . THR B 1 119 ? -11.859 25.469 5.387 1 93.88 119 THR B O 1
ATOM 2358 N N . SER B 1 120 ? -11.234 24.531 3.479 1 95.75 120 SER B N 1
ATOM 2359 C CA . SER B 1 120 ? -9.836 24.938 3.582 1 95.75 120 SER B CA 1
ATOM 2360 C C . SER B 1 120 ? -9.703 26.438 3.738 1 95.75 120 SER B C 1
ATOM 2362 O O . SER B 1 120 ? -9 26.922 4.633 1 95.75 120 SER B O 1
ATOM 2364 N N . THR B 1 121 ? -10.438 27.25 2.949 1 93.5 121 THR B N 1
ATOM 2365 C CA . THR B 1 121 ? -10.305 28.703 2.938 1 93.5 121 THR B CA 1
ATOM 2366 C C . THR B 1 121 ? -10.641 29.281 4.305 1 93.5 121 THR B C 1
ATOM 2368 O O . THR B 1 121 ? -9.898 30.125 4.828 1 93.5 121 THR B O 1
ATOM 2371 N N . GLU B 1 122 ? -11.695 28.844 4.875 1 95.06 122 GLU B N 1
ATOM 2372 C CA . GLU B 1 122 ? -12.141 29.344 6.176 1 95.06 122 GLU B CA 1
ATOM 2373 C C . GLU B 1 122 ? -11.133 29.016 7.27 1 95.06 122 GLU B C 1
ATOM 2375 O O . GLU B 1 122 ? -10.812 29.859 8.102 1 95.06 122 GLU B O 1
ATOM 2380 N N . ILE B 1 123 ? -10.625 27.828 7.266 1 97.19 123 ILE B N 1
ATOM 2381 C CA . ILE B 1 123 ? -9.719 27.359 8.305 1 97.19 123 ILE B CA 1
ATOM 2382 C C . ILE B 1 123 ? -8.359 28.031 8.141 1 97.19 123 ILE B C 1
ATOM 2384 O O . ILE B 1 123 ? -7.762 28.484 9.117 1 97.19 123 ILE B O 1
ATOM 2388 N N . LEU B 1 124 ? -7.883 28.109 6.938 1 97.12 124 LEU B N 1
ATOM 2389 C CA . LEU B 1 124 ? -6.562 28.672 6.66 1 97.12 124 LEU B CA 1
ATOM 2390 C C . LEU B 1 124 ? -6.477 30.109 7.137 1 97.12 124 LEU B C 1
ATOM 2392 O O . LEU B 1 124 ? -5.426 30.547 7.605 1 97.12 124 LEU B O 1
ATOM 2396 N N . SER B 1 125 ? -7.566 30.859 7.031 1 95.94 125 SER B N 1
ATOM 2397 C CA . SER B 1 125 ? -7.594 32.25 7.414 1 95.94 125 SER B CA 1
ATOM 2398 C C . SER B 1 125 ? -7.426 32.438 8.922 1 95.94 125 SER B C 1
ATOM 2400 O O . SER B 1 125 ? -7.125 33.531 9.398 1 95.94 125 SER B O 1
ATOM 2402 N N . GLN B 1 126 ? -7.582 31.328 9.641 1 97.5 126 GLN B N 1
ATOM 2403 C CA . GLN B 1 126 ? -7.531 31.391 11.094 1 97.5 126 GLN B CA 1
ATOM 2404 C C . GLN B 1 126 ? -6.188 30.906 11.625 1 97.5 126 GLN B C 1
ATOM 2406 O O . GLN B 1 126 ? -5.934 30.953 12.836 1 97.5 126 GLN B O 1
ATOM 2411 N N . ILE B 1 127 ? -5.352 30.469 10.789 1 97.5 127 ILE B N 1
ATOM 2412 C CA . ILE B 1 127 ? -4.023 30 11.188 1 97.5 127 ILE B CA 1
ATOM 2413 C C . ILE B 1 127 ? -3.1 31.203 11.383 1 97.5 127 ILE B C 1
ATOM 2415 O O . ILE B 1 127 ? -2.98 32.062 10.492 1 97.5 127 ILE B O 1
ATOM 2419 N N . GLU B 1 128 ? -2.539 31.344 12.523 1 98 128 GLU B N 1
ATOM 2420 C CA . GLU B 1 128 ? -1.542 32.375 12.797 1 98 128 GLU B CA 1
ATOM 2421 C C . GLU B 1 128 ? -0.131 31.859 12.523 1 98 128 GLU B C 1
ATOM 2423 O O . GLU B 1 128 ? 0.607 31.531 13.453 1 98 128 GLU B O 1
ATOM 2428 N N . GLY B 1 129 ? 0.338 31.891 11.367 1 97.31 129 GLY B N 1
ATOM 2429 C CA . GLY B 1 129 ? 1.631 31.422 10.883 1 97.31 129 GLY B CA 1
ATOM 2430 C C . GLY B 1 129 ? 1.885 31.781 9.43 1 97.31 129 GLY B C 1
ATOM 2431 O O . GLY B 1 129 ? 1.138 32.562 8.836 1 97.31 129 GLY B O 1
ATOM 2432 N N . GLU B 1 130 ? 2.953 31.297 8.859 1 96.62 130 GLU B N 1
ATOM 2433 C CA . GLU B 1 130 ? 3.336 31.578 7.48 1 96.62 130 GLU B CA 1
ATOM 2434 C C . GLU B 1 130 ? 3.156 30.359 6.594 1 96.62 130 GLU B C 1
ATOM 2436 O O . GLU B 1 130 ? 3.764 29.312 6.84 1 96.62 130 GLU B O 1
ATOM 2441 N N . CYS B 1 131 ? 2.299 30.516 5.605 1 97.19 131 CYS B N 1
ATOM 2442 C CA . CYS B 1 131 ? 2.139 29.453 4.621 1 97.19 131 CYS B CA 1
ATOM 2443 C C . CYS B 1 131 ? 3.326 29.422 3.668 1 97.19 131 CYS B C 1
ATOM 2445 O O . CYS B 1 131 ? 3.637 30.406 3.01 1 97.19 131 CYS B O 1
ATOM 2447 N N . THR B 1 132 ? 4.016 28.344 3.66 1 96.12 132 THR B N 1
ATOM 2448 C CA . THR B 1 132 ? 5.211 28.25 2.836 1 96.12 132 THR B CA 1
ATOM 2449 C C . THR B 1 132 ? 5.055 27.141 1.791 1 96.12 132 THR B C 1
ATOM 2451 O O . THR B 1 132 ? 4.105 26.359 1.848 1 96.12 132 THR B O 1
ATOM 2454 N N . SER B 1 133 ? 5.941 27.031 0.823 1 96.69 133 SER B N 1
ATOM 2455 C CA . SER B 1 133 ? 5.871 26.078 -0.266 1 96.69 133 SER B CA 1
ATOM 2456 C C . SER B 1 133 ? 6.066 24.641 0.246 1 96.69 133 SER B C 1
ATOM 2458 O O . SER B 1 133 ? 6.918 24.406 1.102 1 96.69 133 SER B O 1
ATOM 2460 N N . ILE B 1 134 ? 5.352 23.734 -0.339 1 97.25 134 ILE B N 1
ATOM 2461 C CA . ILE B 1 134 ? 5.449 22.328 0.031 1 97.25 134 ILE B CA 1
ATOM 2462 C C . ILE B 1 134 ? 6.848 21.797 -0.287 1 97.25 134 ILE B C 1
ATOM 2464 O O . ILE B 1 134 ? 7.312 20.844 0.329 1 97.25 134 ILE B O 1
ATOM 2468 N N . SER B 1 135 ? 7.512 22.391 -1.218 1 95.44 135 SER B N 1
ATOM 2469 C CA . SER B 1 135 ? 8.867 22 -1.596 1 95.44 135 SER B CA 1
ATOM 2470 C C . SER B 1 135 ? 9.836 22.172 -0.436 1 95.44 135 SER B C 1
ATOM 2472 O O . SER B 1 135 ? 10.938 21.609 -0.445 1 95.44 135 SER B O 1
ATOM 2474 N N . ASP B 1 136 ? 9.453 22.984 0.558 1 96.56 136 ASP B N 1
ATOM 2475 C CA . ASP B 1 136 ? 10.312 23.25 1.71 1 96.56 136 ASP B CA 1
ATOM 2476 C C . ASP B 1 136 ? 10.164 22.156 2.766 1 96.56 136 ASP B C 1
ATOM 2478 O O . ASP B 1 136 ? 10.867 22.172 3.779 1 96.56 136 ASP B O 1
ATOM 2482 N N . LEU B 1 137 ? 9.367 21.188 2.543 1 97.5 137 LEU B N 1
ATOM 2483 C CA . LEU B 1 137 ? 9.078 20.125 3.512 1 97.5 137 LEU B CA 1
ATOM 2484 C C . LEU B 1 137 ? 10.367 19.453 3.969 1 97.5 137 LEU B C 1
ATOM 2486 O O . LEU B 1 137 ? 10.531 19.141 5.152 1 97.5 137 LEU B O 1
ATOM 2490 N N . LYS B 1 138 ? 11.281 19.234 3.08 1 95.56 138 LYS B N 1
ATOM 2491 C CA . LYS B 1 138 ? 12.523 18.516 3.352 1 95.56 138 LYS B CA 1
ATOM 2492 C C . LYS B 1 138 ? 13.336 19.219 4.438 1 95.56 138 LYS B C 1
ATOM 2494 O O . LYS B 1 138 ? 14.117 18.578 5.145 1 95.56 138 LYS B O 1
ATOM 2499 N N . LYS B 1 139 ? 13.102 20.562 4.613 1 96.62 139 LYS B N 1
ATOM 2500 C CA . LYS B 1 139 ? 13.812 21.328 5.633 1 96.62 139 LYS B CA 1
ATOM 2501 C C . LYS B 1 139 ? 13.391 20.906 7.035 1 96.62 139 LYS B C 1
ATOM 2503 O O . LYS B 1 139 ? 14.117 21.141 8.008 1 96.62 139 LYS B O 1
ATOM 2508 N N . PHE B 1 140 ? 12.273 20.297 7.09 1 97.5 140 PHE B N 1
ATOM 2509 C CA . PHE B 1 140 ? 11.703 20.016 8.398 1 97.5 140 PHE B CA 1
ATOM 2510 C C . PHE B 1 140 ? 11.773 18.531 8.711 1 97.5 140 PHE B C 1
ATOM 2512 O O . PHE B 1 140 ? 11.578 18.109 9.859 1 97.5 140 PHE B O 1
ATOM 2519 N N . THR B 1 141 ? 12.062 17.703 7.738 1 97.44 141 THR B N 1
ATOM 2520 C CA . THR B 1 141 ? 12.094 16.25 7.898 1 97.44 141 THR B CA 1
ATOM 2521 C C . THR B 1 141 ? 13.328 15.82 8.688 1 97.44 141 THR B C 1
ATOM 2523 O O . THR B 1 141 ? 14.445 16.281 8.406 1 97.44 141 THR B O 1
ATOM 2526 N N . SER B 1 142 ? 13.156 15.023 9.719 1 97.06 142 SER B N 1
ATOM 2527 C CA . SER B 1 142 ? 14.258 14.461 10.5 1 97.06 142 SER B CA 1
ATOM 2528 C C . SER B 1 142 ? 14.562 13.031 10.078 1 97.06 142 SER B C 1
ATOM 2530 O O . SER B 1 142 ? 13.812 12.109 10.414 1 97.06 142 SER B O 1
ATOM 2532 N N . MET B 1 143 ? 15.68 12.766 9.492 1 95.19 143 MET B N 1
ATOM 2533 C CA . MET B 1 143 ? 16.062 11.43 9.047 1 95.19 143 MET B CA 1
ATOM 2534 C C . MET B 1 143 ? 16.25 10.492 10.234 1 95.19 143 MET B C 1
ATOM 2536 O O . MET B 1 143 ? 15.93 9.305 10.148 1 95.19 143 MET B O 1
ATOM 2540 N N . LYS B 1 144 ? 16.75 11.078 11.289 1 95.88 144 LYS B N 1
ATOM 2541 C CA . LYS B 1 144 ? 16.906 10.289 12.508 1 95.88 144 LYS B CA 1
ATOM 2542 C C . LYS B 1 144 ? 15.562 9.758 13 1 95.88 144 LYS B C 1
ATOM 2544 O O . LYS B 1 144 ? 15.414 8.562 13.25 1 95.88 144 LYS B O 1
ATOM 2549 N N . ASN B 1 145 ? 14.578 10.625 13.078 1 95.5 145 ASN B N 1
ATOM 2550 C CA . ASN B 1 145 ? 13.258 10.227 13.547 1 95.5 145 ASN B CA 1
ATOM 2551 C C . ASN B 1 145 ? 12.562 9.297 12.555 1 95.5 145 ASN B C 1
ATOM 2553 O O . ASN B 1 145 ? 11.875 8.352 12.961 1 95.5 145 ASN B O 1
ATOM 2557 N N . LEU B 1 146 ? 12.758 9.547 11.25 1 95.69 146 LEU B N 1
ATOM 2558 C CA . LEU B 1 146 ? 12.203 8.68 10.219 1 95.69 146 LEU B CA 1
ATOM 2559 C C . LEU B 1 146 ? 12.742 7.258 10.352 1 95.69 146 LEU B C 1
ATOM 2561 O O . LEU B 1 146 ? 11.977 6.293 10.297 1 95.69 146 LEU B O 1
ATOM 2565 N N . ASN B 1 147 ? 14.023 7.176 10.555 1 94.88 147 ASN B N 1
ATOM 2566 C CA . ASN B 1 147 ? 14.664 5.875 10.719 1 94.88 147 ASN B CA 1
ATOM 2567 C C . ASN B 1 147 ? 14.109 5.125 11.93 1 94.88 147 ASN B C 1
ATOM 2569 O O . ASN B 1 147 ? 13.852 3.922 11.852 1 94.88 147 ASN B O 1
ATOM 2573 N N . ASN B 1 148 ? 13.914 5.836 12.984 1 93.75 148 ASN B N 1
ATOM 2574 C CA . ASN B 1 148 ? 13.383 5.23 14.203 1 93.75 148 ASN B CA 1
ATOM 2575 C C . ASN B 1 148 ? 11.945 4.758 14.008 1 93.75 148 ASN B C 1
ATOM 2577 O O . ASN B 1 148 ? 11.57 3.686 14.484 1 93.75 148 ASN B O 1
ATOM 2581 N N . GLN B 1 149 ? 11.18 5.508 13.297 1 94.88 149 GLN B N 1
ATOM 2582 C CA . GLN B 1 149 ? 9.758 5.227 13.125 1 94.88 149 GLN B CA 1
ATOM 2583 C C . GLN B 1 149 ? 9.531 4.086 12.141 1 94.88 149 GLN B C 1
ATOM 2585 O O . GLN B 1 149 ? 8.648 3.252 12.336 1 94.88 149 GLN B O 1
ATOM 2590 N N . TYR B 1 150 ? 10.383 4.016 11.094 1 95.62 150 TYR B N 1
ATOM 2591 C CA . TYR B 1 150 ? 10.094 3.094 10 1 95.62 150 TYR B CA 1
ATOM 2592 C C . TYR B 1 150 ? 11.18 2.029 9.883 1 95.62 150 TYR B C 1
ATOM 2594 O O . TYR B 1 150 ? 11.18 1.24 8.938 1 95.62 150 TYR B O 1
ATOM 2602 N N . LYS B 1 151 ? 12.164 2.002 10.797 1 91.38 151 LYS B N 1
ATOM 2603 C CA . LYS B 1 151 ? 13.203 0.983 10.875 1 91.38 151 LYS B CA 1
ATOM 2604 C C . LYS B 1 151 ? 13.992 0.893 9.57 1 91.38 151 LYS B C 1
ATOM 2606 O O . LYS B 1 151 ? 14.164 -0.197 9.016 1 91.38 151 LYS B O 1
ATOM 2611 N N . LEU B 1 152 ? 14.469 1.972 9.062 1 92.19 152 LEU B N 1
ATOM 2612 C CA . LEU B 1 152 ? 15.102 2.074 7.75 1 92.19 152 LEU B CA 1
ATOM 2613 C C . LEU B 1 152 ? 16.547 1.579 7.805 1 92.19 152 LEU B C 1
ATOM 2615 O O . LEU B 1 152 ? 17.109 1.202 6.781 1 92.19 152 LEU B O 1
ATOM 2619 N N . ASN B 1 153 ? 17.25 1.496 8.883 1 83.31 153 ASN B N 1
ATOM 2620 C CA . ASN B 1 153 ? 18.672 1.182 9.016 1 83.31 153 ASN B CA 1
ATOM 2621 C C . ASN B 1 153 ? 18.906 -0.324 8.969 1 83.31 153 ASN B C 1
ATOM 2623 O O . ASN B 1 153 ? 20.047 -0.767 8.805 1 83.31 153 ASN B O 1
ATOM 2627 N N . THR B 1 154 ? 18.031 -1.156 8.898 1 73.75 154 THR B N 1
ATOM 2628 C CA . THR B 1 154 ? 18.219 -2.598 8.992 1 73.75 154 THR B CA 1
ATOM 2629 C C . THR B 1 154 ? 17.844 -3.285 7.684 1 73.75 154 THR B C 1
ATOM 2631 O O . THR B 1 154 ? 17.797 -4.516 7.613 1 73.75 154 THR B O 1
ATOM 2634 N N . LEU B 1 155 ? 17.906 -2.596 6.672 1 73.69 155 LEU B N 1
ATOM 2635 C CA . LEU B 1 155 ? 17.297 -3.248 5.516 1 73.69 155 LEU B CA 1
ATOM 2636 C C . LEU B 1 155 ? 18.375 -3.859 4.621 1 73.69 155 LEU B C 1
ATOM 2638 O O . LEU B 1 155 ? 19.406 -3.236 4.367 1 73.69 155 LEU B O 1
ATOM 2642 N N . GLU B 1 156 ? 18.188 -5.082 4.289 1 85.94 156 GLU B N 1
ATOM 2643 C CA . GLU B 1 156 ? 18.938 -5.762 3.236 1 85.94 156 GLU B CA 1
ATOM 2644 C C . GLU B 1 156 ? 18.406 -5.379 1.854 1 85.94 156 GLU B C 1
ATOM 2646 O O . GLU B 1 156 ? 17.25 -4.977 1.71 1 85.94 156 GLU B O 1
ATOM 2651 N N . LYS B 1 157 ? 19.297 -5.477 0.921 1 88.75 157 LYS B N 1
ATOM 2652 C CA . LYS B 1 157 ? 19 -5.012 -0.433 1 88.75 157 LYS B CA 1
ATOM 2653 C C . LYS B 1 157 ? 17.719 -5.637 -0.967 1 88.75 157 LYS B C 1
ATOM 2655 O O . LYS B 1 157 ? 16.875 -4.941 -1.524 1 88.75 157 LYS B O 1
ATOM 2660 N N . ASN B 1 158 ? 17.469 -6.945 -0.79 1 90.38 158 ASN B N 1
ATOM 2661 C CA . ASN B 1 158 ? 16.281 -7.629 -1.292 1 90.38 158 ASN B CA 1
ATOM 2662 C C . ASN B 1 158 ? 15.016 -7.109 -0.624 1 90.38 158 ASN B C 1
ATOM 2664 O O . ASN B 1 158 ? 13.977 -6.98 -1.272 1 90.38 158 ASN B O 1
ATOM 2668 N N . ALA B 1 159 ? 15.148 -6.848 0.641 1 92.75 159 ALA B N 1
ATOM 2669 C CA . ALA B 1 159 ? 14.008 -6.305 1.373 1 92.75 159 ALA B CA 1
ATOM 2670 C C . ALA B 1 159 ? 13.656 -4.898 0.882 1 92.75 159 ALA B C 1
ATOM 2672 O O . ALA B 1 159 ? 12.484 -4.555 0.746 1 92.75 159 ALA B O 1
ATOM 2673 N N . GLU B 1 160 ? 14.688 -4.129 0.628 1 93.38 160 GLU B N 1
ATOM 2674 C CA . GLU B 1 160 ? 14.492 -2.787 0.091 1 93.38 160 GLU B CA 1
ATOM 2675 C C . GLU B 1 160 ? 13.789 -2.832 -1.263 1 93.38 160 GLU B C 1
ATOM 2677 O O . GLU B 1 160 ? 12.812 -2.111 -1.487 1 93.38 160 GLU B O 1
ATOM 2682 N N . LEU B 1 161 ? 14.273 -3.695 -2.115 1 94.56 161 LEU B N 1
ATOM 2683 C CA . LEU B 1 161 ? 13.688 -3.828 -3.439 1 94.56 161 LEU B CA 1
ATOM 2684 C C . LEU B 1 161 ? 12.242 -4.305 -3.344 1 94.56 161 LEU B C 1
ATOM 2686 O O . LEU B 1 161 ? 11.367 -3.814 -4.066 1 94.56 161 LEU B O 1
ATOM 2690 N N . THR B 1 162 ? 12.023 -5.23 -2.416 1 96.25 162 THR B N 1
ATOM 2691 C CA . THR B 1 162 ? 10.664 -5.715 -2.195 1 96.25 162 THR B CA 1
ATOM 2692 C C . THR B 1 162 ? 9.75 -4.578 -1.761 1 96.25 162 THR B C 1
ATOM 2694 O O . THR B 1 162 ? 8.641 -4.434 -2.279 1 96.25 162 THR B O 1
ATOM 2697 N N . ASP B 1 163 ? 10.258 -3.74 -0.863 1 96 163 ASP B N 1
ATOM 2698 C CA . ASP B 1 163 ? 9.469 -2.607 -0.387 1 96 163 ASP B CA 1
ATOM 2699 C C . ASP B 1 163 ? 9.141 -1.651 -1.53 1 96 163 ASP B C 1
ATOM 2701 O O . ASP B 1 163 ? 8.008 -1.162 -1.629 1 96 163 ASP B O 1
ATOM 2705 N N . ILE B 1 164 ? 10.094 -1.369 -2.354 1 96.31 164 ILE B N 1
ATOM 2706 C CA . ILE B 1 164 ? 9.898 -0.449 -3.469 1 96.31 164 ILE B CA 1
ATOM 2707 C C . ILE B 1 164 ? 8.836 -1.003 -4.414 1 96.31 164 ILE B C 1
ATOM 2709 O O . ILE B 1 164 ? 7.902 -0.291 -4.793 1 96.31 164 ILE B O 1
ATOM 2713 N N . ILE B 1 165 ? 8.906 -2.246 -4.758 1 97.12 165 ILE B N 1
ATOM 2714 C CA . ILE B 1 165 ? 7.969 -2.9 -5.664 1 97.12 165 ILE B CA 1
ATOM 2715 C C . ILE B 1 165 ? 6.566 -2.875 -5.062 1 97.12 165 ILE B C 1
ATOM 2717 O O . ILE B 1 165 ? 5.602 -2.504 -5.734 1 97.12 165 ILE B O 1
ATOM 2721 N N . VAL B 1 166 ? 6.465 -3.199 -3.801 1 97.44 166 VAL B N 1
ATOM 2722 C CA . VAL B 1 166 ? 5.184 -3.234 -3.096 1 97.44 166 VAL B CA 1
ATOM 2723 C C . VAL B 1 166 ? 4.555 -1.845 -3.104 1 97.44 166 VAL B C 1
ATOM 2725 O O . VAL B 1 166 ? 3.357 -1.701 -3.367 1 97.44 166 VAL B O 1
ATOM 2728 N N . SER B 1 167 ? 5.316 -0.888 -2.828 1 96.62 167 SER B N 1
ATOM 2729 C CA . SER B 1 167 ? 4.82 0.485 -2.838 1 96.62 167 SER B CA 1
ATOM 2730 C C . SER B 1 167 ? 4.227 0.85 -4.191 1 96.62 167 SER B C 1
ATOM 2732 O O . SER B 1 167 ? 3.125 1.401 -4.266 1 96.62 167 SER B O 1
ATOM 2734 N N . ARG B 1 168 ? 4.887 0.52 -5.246 1 95.5 168 ARG B N 1
ATOM 2735 C CA . ARG B 1 168 ? 4.449 0.878 -6.594 1 95.5 168 ARG B CA 1
ATOM 2736 C C . ARG B 1 168 ? 3.207 0.09 -6.992 1 95.5 168 ARG B C 1
ATOM 2738 O O . ARG B 1 168 ? 2.312 0.624 -7.648 1 95.5 168 ARG B O 1
ATOM 2745 N N . MET B 1 169 ? 3.109 -1.153 -6.531 1 96.88 169 MET B N 1
ATOM 2746 C CA . MET B 1 169 ? 1.929 -1.978 -6.773 1 96.88 169 MET B CA 1
ATOM 2747 C C . MET B 1 169 ? 0.692 -1.355 -6.133 1 96.88 169 MET B C 1
ATOM 2749 O O . MET B 1 169 ? -0.339 -1.197 -6.789 1 96.88 169 MET B O 1
ATOM 2753 N N . VAL B 1 170 ? 0.829 -0.947 -4.922 1 95.88 170 VAL B N 1
ATOM 2754 C CA . VAL B 1 170 ? -0.35 -0.643 -4.117 1 95.88 170 VAL B CA 1
ATOM 2755 C C . VAL B 1 170 ? -0.809 0.788 -4.395 1 95.88 170 VAL B C 1
ATOM 2757 O O . VAL B 1 170 ? -1.933 1.162 -4.051 1 95.88 170 VAL B O 1
ATOM 2760 N N . THR B 1 171 ? 0.009 1.583 -5.008 1 95.81 171 THR B N 1
ATOM 2761 C CA . THR B 1 171 ? -0.36 2.975 -5.242 1 95.81 171 THR B CA 1
ATOM 2762 C C . THR B 1 171 ? -0.812 3.178 -6.684 1 95.81 171 THR B C 1
ATOM 2764 O O . THR B 1 171 ? -1.168 4.289 -7.078 1 95.81 171 THR B O 1
ATOM 2767 N N . LYS B 1 172 ? -0.823 2.131 -7.395 1 94 172 LYS B N 1
ATOM 2768 C CA . LYS B 1 172 ? -1.107 2.223 -8.82 1 94 172 LYS B CA 1
ATOM 2769 C C . LYS B 1 172 ? -2.477 2.846 -9.07 1 94 172 LYS B C 1
ATOM 2771 O O . LYS B 1 172 ? -2.691 3.498 -10.094 1 94 172 LYS B O 1
ATOM 2776 N N . SER B 1 173 ? -3.424 2.742 -8.164 1 88.69 173 SER B N 1
ATOM 2777 C CA . SER B 1 173 ? -4.805 3.17 -8.359 1 88.69 173 SER B CA 1
ATOM 2778 C C . SER B 1 173 ? -4.91 4.691 -8.398 1 88.69 173 SER B C 1
ATOM 2780 O O . SER B 1 173 ? -5.863 5.238 -8.953 1 88.69 173 SER B O 1
ATOM 2782 N N . PHE B 1 174 ? -3.955 5.422 -7.79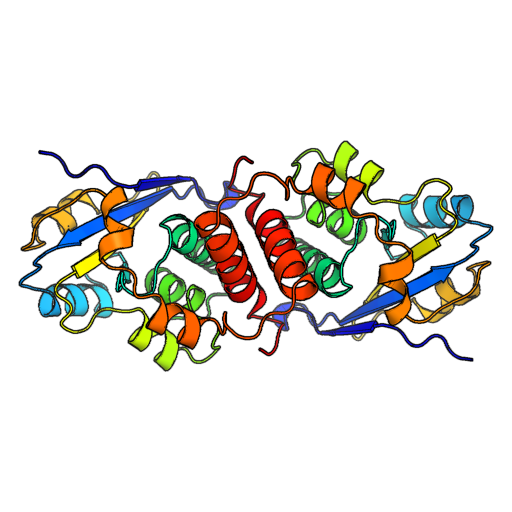3 1 85.56 174 PHE B N 1
ATOM 2783 C CA . PHE B 1 174 ? -4.137 6.867 -7.785 1 85.56 174 PHE B CA 1
ATOM 2784 C C . PHE B 1 174 ? -2.83 7.578 -8.117 1 85.56 174 PHE B C 1
ATOM 2786 O O . PHE B 1 174 ? -2.672 8.766 -7.828 1 85.56 174 PHE B O 1
ATOM 2793 N N . VAL B 1 175 ? -1.889 6.855 -8.57 1 82.38 175 VAL B N 1
ATOM 2794 C CA . VAL B 1 175 ? -0.648 7.438 -9.078 1 82.38 175 VAL B CA 1
ATOM 2795 C C . VAL B 1 175 ? -0.49 7.109 -10.562 1 82.38 175 VAL B C 1
ATOM 2797 O O . VAL B 1 175 ? -0.956 6.07 -11.023 1 82.38 175 VAL B O 1
ATOM 2800 N N . THR B 1 176 ? -0.046 8.07 -11.242 1 67.81 176 THR B N 1
ATOM 2801 C CA . THR B 1 176 ? 0.348 7.781 -12.617 1 67.81 176 THR B CA 1
ATOM 2802 C C . THR B 1 176 ? 1.861 7.613 -12.719 1 67.81 176 THR B C 1
ATOM 2804 O O . THR B 1 176 ? 2.617 8.508 -12.328 1 67.81 176 THR B O 1
ATOM 2807 N N . HIS B 1 177 ? 2.34 6.414 -12.867 1 57.28 177 HIS B N 1
ATOM 2808 C CA . HIS B 1 177 ? 3.77 6.168 -13.016 1 57.28 177 HIS B CA 1
ATOM 2809 C C . HIS B 1 177 ? 4.215 6.348 -14.461 1 57.28 177 HIS B C 1
ATOM 2811 O O . HIS B 1 177 ? 3.424 6.156 -15.391 1 57.28 177 HIS B O 1
#

pLDDT: mean 95.06, std 6.85, range [48.53, 98.88]

Organism: Spodoptera litura (NCBI:txid69820)

Sequence (354 aa):
MTPEPYIVELDPDTKTTLKIYLFENVRNAEVIRNNIIQGVWKCSAIKPELIIDPFQVAVAANKAVLSEKHNTMVTRTVFSEILYNLSITKNITQSLTRFGIEKDTNLLLCFLVTESLDTSTEILSQIEGECTSISDLKKFTSMKNLNNQYKLNTLEKNAELTDIIVSRMVTKSFVTHMTPEPYIVELDPDTKTTLKIYLFENVRNAEVIRNNIIQGVWKCSAIKPELIIDPFQVAVAANKAVLSEKHNTMVTRTVFSEILYNLSITKNITQSLTRFGIEKDTNLLLCFLVTESLDTSTEILSQIEGECTSISDLKKFTSMKNLNNQYKLNTLEKNAELTDIIVSRMVTKSFVTH